Protein AF-A0A960ZIE6-F1 (afdb_monomer_lite)

pLDDT: mean 83.07, std 20.35, range [26.0, 98.62]

Secondary structure (DSSP, 8-state):
---------------------SSSHHHHHHHHHHS-TT-HHHHHHHHH-TTS-HHHHHHHHHHHHHHHHH-HHHHHHHHHHHHHHHHHHHHHTSPPTT---THHHHHHHHHHHHGGGTTSTTHHHHHHHHHHHHHH---HHHHHHHHHHHTT-GGGHHHHHHHHHHHHHHHHT-SS--TTHHHHHHHHHHHHHHHT-GGGHHHHHHHHHSS--HHHHHHHHHHHHHHHHHHHHHTS--

Structure (mmCIF, N/CA/C/O backbone):
data_AF-A0A960ZIE6-F1
#
_entry.id   AF-A0A960ZIE6-F1
#
loop_
_atom_site.group_PDB
_atom_site.id
_atom_site.type_symbol
_atom_site.label_atom_id
_atom_site.label_alt_id
_atom_site.label_comp_id
_atom_site.label_asym_id
_atom_site.label_entity_id
_atom_site.label_seq_id
_atom_site.pdbx_PDB_ins_code
_atom_site.Cartn_x
_atom_site.Cartn_y
_atom_site.Cartn_z
_atom_site.occupancy
_atom_site.B_iso_or_equiv
_atom_site.auth_seq_id
_atom_site.auth_comp_id
_atom_site.auth_asym_id
_atom_site.auth_atom_id
_atom_site.pdbx_PDB_model_num
ATOM 1 N N . MET A 1 1 ? -62.648 -7.357 -26.464 1.00 44.97 1 MET A N 1
ATOM 2 C CA . MET A 1 1 ? -61.826 -8.543 -26.127 1.00 44.97 1 MET A CA 1
ATOM 3 C C . MET A 1 1 ? -60.498 -8.474 -26.867 1.00 44.97 1 MET A C 1
ATOM 5 O O . MET A 1 1 ? -60.498 -8.653 -28.073 1.00 44.97 1 MET A O 1
ATOM 9 N N . ARG A 1 2 ? -59.399 -8.199 -26.155 1.00 34.75 2 ARG A N 1
ATOM 10 C CA . ARG A 1 2 ? -58.054 -8.793 -26.313 1.00 34.75 2 ARG A CA 1
ATOM 11 C C . ARG A 1 2 ? -57.089 -7.993 -25.436 1.00 34.75 2 ARG A C 1
ATOM 13 O O . ARG A 1 2 ? -56.893 -6.803 -25.641 1.00 34.75 2 ARG A O 1
ATOM 20 N N . LYS A 1 3 ? -56.569 -8.670 -24.414 1.00 34.88 3 LYS A N 1
ATOM 21 C CA . LYS A 1 3 ? -55.451 -8.228 -23.581 1.00 34.88 3 LYS A CA 1
AT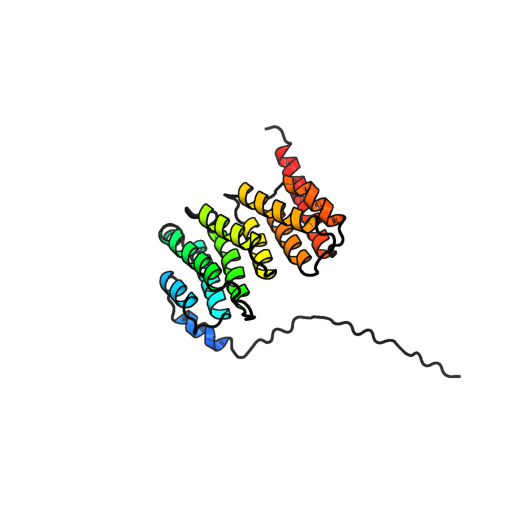OM 22 C C . LYS A 1 3 ? -54.182 -8.298 -24.436 1.00 34.88 3 LYS A C 1
ATOM 24 O O . LYS A 1 3 ? -53.976 -9.330 -25.065 1.00 34.88 3 LYS A O 1
ATOM 29 N N . SER A 1 4 ? -53.339 -7.273 -24.392 1.00 35.03 4 SER A N 1
ATOM 30 C CA . SER A 1 4 ? -51.909 -7.415 -24.673 1.00 35.03 4 SER A CA 1
ATOM 31 C C . SER A 1 4 ? -51.138 -6.540 -23.701 1.00 35.03 4 SER A C 1
ATOM 33 O O . SER A 1 4 ? -51.303 -5.324 -23.666 1.00 35.03 4 SER A O 1
ATOM 35 N N . ALA A 1 5 ? -50.369 -7.219 -22.859 1.00 34.00 5 ALA A N 1
ATOM 36 C CA . ALA A 1 5 ? -49.463 -6.657 -21.883 1.00 34.00 5 ALA A CA 1
ATOM 37 C C . ALA A 1 5 ? -48.242 -6.068 -22.597 1.00 34.00 5 ALA A C 1
ATOM 39 O O . ALA A 1 5 ? -47.559 -6.775 -23.337 1.00 34.00 5 ALA A O 1
ATOM 40 N N . THR A 1 6 ? -47.950 -4.795 -22.349 1.00 38.28 6 THR A N 1
ATOM 41 C CA . THR A 1 6 ? -46.662 -4.203 -22.711 1.00 38.28 6 THR A CA 1
ATOM 42 C C . THR A 1 6 ? -45.706 -4.468 -21.557 1.00 38.28 6 THR A C 1
ATOM 44 O O . THR A 1 6 ? -45.755 -3.811 -20.520 1.00 38.28 6 THR A O 1
ATOM 47 N N . VAL A 1 7 ? -44.892 -5.508 -21.715 1.00 38.34 7 VAL A N 1
ATOM 48 C CA . VAL A 1 7 ? -43.808 -5.858 -20.798 1.00 38.34 7 VAL A CA 1
ATOM 49 C C . VAL A 1 7 ? -42.694 -4.821 -20.955 1.00 38.34 7 VAL A C 1
ATOM 51 O O . VAL A 1 7 ? -42.132 -4.659 -22.036 1.00 38.34 7 VAL A O 1
ATOM 54 N N . LEU A 1 8 ? -42.403 -4.114 -19.863 1.00 35.44 8 LEU A N 1
ATOM 55 C CA . LEU A 1 8 ? -41.212 -3.288 -19.675 1.00 35.44 8 LEU A CA 1
ATOM 56 C C . LEU A 1 8 ? -39.974 -4.195 -19.702 1.00 35.44 8 LEU A C 1
ATOM 58 O O . LEU A 1 8 ? -39.786 -5.004 -18.796 1.00 35.44 8 LEU A O 1
ATOM 62 N N . PHE A 1 9 ? -39.130 -4.062 -20.726 1.00 31.83 9 PHE A N 1
ATOM 63 C CA . PHE A 1 9 ? -37.790 -4.644 -20.705 1.00 31.83 9 PHE A CA 1
ATOM 64 C C . PHE A 1 9 ? -36.864 -3.733 -19.898 1.00 31.83 9 PHE A C 1
ATOM 66 O O . PHE A 1 9 ? -36.459 -2.660 -20.341 1.00 31.83 9 PHE A O 1
ATOM 73 N N . SER A 1 10 ? -36.538 -4.185 -18.693 1.00 31.70 10 SER A N 1
ATOM 74 C CA . SER A 1 10 ? -35.380 -3.753 -17.927 1.00 31.70 10 SER A CA 1
ATOM 75 C C . SER A 1 10 ? -34.104 -4.147 -18.678 1.00 31.70 10 SER A C 1
ATOM 77 O O . SER A 1 10 ? -33.804 -5.327 -18.851 1.00 31.70 10 SER A O 1
ATOM 79 N N . VAL A 1 11 ? -33.328 -3.157 -19.122 1.00 33.09 11 VAL A N 1
ATOM 80 C CA . VAL A 1 11 ? -31.943 -3.380 -19.552 1.00 33.09 11 VAL A CA 1
ATOM 81 C C . VAL A 1 11 ? -31.106 -3.551 -18.288 1.00 33.09 11 VAL A C 1
ATOM 83 O O . VAL A 1 11 ? -30.695 -2.588 -17.646 1.00 33.09 11 VAL A O 1
ATOM 86 N N . ILE A 1 12 ? -30.904 -4.807 -17.904 1.00 34.59 12 ILE A N 1
ATOM 87 C CA . ILE A 1 12 ? -29.902 -5.209 -16.923 1.00 34.59 12 ILE A CA 1
ATOM 88 C C . ILE A 1 12 ? -28.545 -5.081 -17.626 1.00 34.59 12 ILE A C 1
ATOM 90 O O . ILE A 1 12 ? -28.187 -5.922 -18.447 1.00 34.59 12 ILE A O 1
ATOM 94 N N . TYR A 1 13 ? -27.787 -4.025 -17.325 1.00 30.67 13 TYR A N 1
ATOM 95 C CA . TYR A 1 13 ? -26.360 -3.989 -17.645 1.00 30.67 13 TYR A CA 1
ATOM 96 C C . TYR A 1 13 ? -25.629 -4.931 -16.683 1.00 30.67 13 TYR A C 1
ATOM 98 O O . TYR A 1 13 ? -25.148 -4.542 -15.621 1.00 30.67 13 TYR A O 1
ATOM 106 N N . SER A 1 14 ? -25.571 -6.205 -17.056 1.00 31.59 14 SER A N 1
ATOM 107 C CA . SER A 1 14 ? -24.601 -7.149 -16.518 1.00 31.59 14 SER A CA 1
ATOM 108 C C . SER A 1 14 ? -23.233 -6.790 -17.098 1.00 31.59 14 SER A C 1
ATOM 110 O O . SER A 1 14 ? -22.924 -7.141 -18.233 1.00 31.59 14 SER A O 1
ATOM 112 N N . PHE A 1 15 ? -22.401 -6.080 -16.333 1.00 30.58 15 PHE A N 1
ATOM 113 C CA . PHE A 1 15 ? -20.972 -5.942 -16.632 1.00 30.58 15 PHE A CA 1
ATOM 114 C C . PHE A 1 15 ? -20.270 -7.258 -16.259 1.00 30.58 15 PHE A C 1
ATOM 116 O O . PHE A 1 15 ? -19.582 -7.378 -15.249 1.00 30.58 15 PHE A O 1
ATOM 123 N N . SER A 1 16 ? -20.524 -8.300 -17.049 1.00 32.84 16 SER A N 1
ATOM 124 C CA . SER A 1 16 ? -19.730 -9.521 -17.035 1.00 32.84 16 SER A CA 1
ATOM 125 C C . SER A 1 16 ? -18.452 -9.286 -17.829 1.00 32.84 16 SER A C 1
ATOM 127 O O . SER A 1 16 ? -18.489 -8.813 -18.964 1.00 32.84 16 SER A O 1
ATOM 129 N N . ALA A 1 17 ? -17.336 -9.635 -17.198 1.00 38.56 17 ALA A N 1
ATOM 130 C CA . ALA A 1 17 ? -15.997 -9.666 -17.749 1.00 38.56 17 ALA A CA 1
ATOM 131 C C . ALA A 1 17 ? -15.956 -10.213 -19.188 1.00 38.56 17 ALA A C 1
ATOM 133 O O . ALA A 1 17 ? -16.268 -11.375 -19.436 1.00 38.56 17 ALA A O 1
ATOM 134 N N . GLY A 1 18 ? -15.516 -9.367 -20.115 1.00 26.00 18 GLY A N 1
ATOM 135 C CA . GLY A 1 18 ? -15.088 -9.747 -21.454 1.00 26.00 18 GLY A CA 1
ATOM 136 C C . GLY A 1 18 ? -13.619 -9.392 -21.597 1.00 26.00 18 GLY A C 1
ATOM 137 O O . GLY A 1 18 ? -13.282 -8.308 -22.062 1.00 26.00 18 GLY A O 1
ATOM 138 N N . TRP A 1 19 ? -12.748 -10.288 -21.136 1.00 36.09 19 TRP A N 1
ATOM 139 C CA . TRP A 1 19 ? -11.326 -10.241 -21.441 1.00 36.09 19 TRP A CA 1
ATOM 140 C C . TRP A 1 19 ? -11.169 -10.353 -22.959 1.00 36.09 19 TRP A C 1
ATOM 142 O O . TRP A 1 19 ? -11.383 -11.417 -23.537 1.00 36.09 19 TRP A O 1
ATOM 152 N N . ALA A 1 20 ? -10.807 -9.251 -23.612 1.00 32.06 20 ALA A N 1
ATOM 153 C CA . ALA A 1 20 ? -10.243 -9.286 -24.951 1.00 32.06 20 ALA A CA 1
ATOM 154 C C . ALA A 1 20 ? -8.816 -9.840 -24.837 1.00 32.06 20 ALA A C 1
ATOM 156 O O . ALA A 1 20 ? -7.838 -9.103 -24.742 1.00 32.06 20 ALA A O 1
ATOM 157 N N . GLN A 1 21 ? -8.725 -11.165 -24.769 1.00 43.75 21 GLN A N 1
ATOM 158 C CA . GLN A 1 21 ? -7.482 -11.915 -24.841 1.00 43.75 21 GLN A CA 1
ATOM 159 C C . GLN A 1 21 ? -7.274 -12.399 -26.284 1.00 43.75 21 GLN A C 1
ATOM 161 O O . GLN A 1 21 ? -8.223 -12.762 -26.978 1.00 43.75 21 GLN A O 1
ATOM 166 N N . SER A 1 22 ? -6.011 -12.429 -26.714 1.00 42.25 22 SER A N 1
ATOM 167 C CA . SER A 1 22 ? -5.519 -12.775 -28.061 1.00 42.25 22 SER A CA 1
ATOM 168 C C . SER A 1 22 ? -5.619 -11.623 -29.077 1.00 42.25 22 SER A C 1
ATOM 170 O O . SER A 1 22 ? -6.646 -11.351 -29.679 1.00 42.25 22 SER A O 1
ATOM 172 N N . SER A 1 23 ? -4.559 -10.836 -29.259 1.00 32.59 23 SER A N 1
ATOM 173 C CA . SER A 1 23 ? -3.495 -11.228 -30.195 1.00 32.59 23 SER A CA 1
ATOM 174 C C . SER A 1 23 ? -2.103 -10.642 -29.892 1.00 32.59 23 SER A C 1
ATOM 176 O O . SER A 1 23 ? -1.153 -10.989 -30.588 1.00 32.59 23 SER A O 1
ATOM 178 N N . ASN A 1 24 ? -1.937 -9.835 -28.835 1.00 39.12 24 ASN A N 1
ATOM 179 C CA . ASN A 1 24 ? -0.651 -9.184 -28.505 1.00 39.12 24 ASN A CA 1
ATOM 180 C C . ASN A 1 24 ? 0.165 -9.854 -27.383 1.00 39.12 24 ASN A C 1
ATOM 182 O O . ASN A 1 24 ? 1.321 -9.497 -27.170 1.00 39.12 24 ASN A O 1
ATOM 186 N N . GLU A 1 25 ? -0.383 -10.849 -26.684 1.00 37.41 25 GLU A N 1
ATOM 187 C CA . GLU A 1 25 ? 0.302 -11.516 -25.561 1.00 37.41 25 GLU A CA 1
ATOM 188 C C . GLU A 1 25 ? 1.598 -12.229 -25.998 1.00 37.41 25 GLU A C 1
ATOM 190 O O . GLU A 1 25 ? 2.607 -12.181 -25.298 1.00 37.41 25 GLU A O 1
ATOM 195 N N . LYS A 1 26 ? 1.628 -12.774 -27.224 1.00 37.69 26 LYS A N 1
ATOM 196 C CA . LYS A 1 26 ? 2.785 -13.513 -27.763 1.00 37.69 26 LYS A CA 1
ATOM 197 C C . LYS A 1 26 ? 4.009 -12.645 -28.092 1.00 37.69 26 LYS A C 1
ATOM 199 O O . LYS A 1 26 ? 5.089 -13.198 -28.271 1.00 37.69 26 LYS A O 1
ATOM 204 N N . SER A 1 27 ? 3.882 -11.316 -28.169 1.00 49.34 27 SER A N 1
ATOM 205 C CA . SER A 1 27 ? 5.013 -10.434 -28.511 1.00 49.34 27 SER A CA 1
ATOM 206 C C . SER A 1 27 ? 5.828 -9.979 -27.295 1.00 49.34 27 SER A C 1
ATOM 208 O O . SER A 1 27 ? 6.973 -9.560 -27.459 1.00 49.34 27 SER A O 1
ATOM 210 N N . TYR A 1 28 ? 5.271 -10.043 -26.083 1.00 49.59 28 TYR A N 1
ATOM 211 C CA . TYR A 1 28 ? 5.928 -9.507 -24.882 1.00 49.59 28 TYR A CA 1
ATOM 212 C C . TYR A 1 28 ? 6.695 -10.560 -24.090 1.00 49.59 28 TYR A C 1
ATOM 214 O O . TYR A 1 28 ? 7.696 -10.228 -23.454 1.00 49.59 28 TYR A O 1
ATOM 222 N N . ASP A 1 29 ? 6.293 -11.827 -24.180 1.00 50.69 29 ASP A N 1
ATOM 223 C CA . ASP A 1 29 ? 7.018 -12.932 -23.547 1.00 50.69 29 ASP A CA 1
ATOM 224 C C . ASP A 1 29 ? 8.444 -13.073 -24.106 1.00 50.69 29 ASP A C 1
ATOM 226 O O . ASP A 1 29 ? 9.359 -13.429 -23.368 1.00 50.69 29 ASP A O 1
ATOM 230 N N . GLY A 1 30 ? 8.673 -12.683 -25.368 1.00 51.19 30 GLY A N 1
ATOM 231 C CA . GLY A 1 30 ? 10.009 -12.618 -25.972 1.00 51.19 30 GLY A CA 1
ATOM 232 C C . GLY A 1 30 ? 10.919 -11.526 -25.390 1.00 51.19 30 GLY A C 1
ATOM 233 O O . GLY A 1 30 ? 12.121 -11.740 -25.279 1.00 51.19 30 GLY A O 1
ATOM 234 N N . ILE A 1 31 ? 10.368 -10.381 -24.962 1.00 52.00 31 ILE A N 1
ATOM 235 C CA . ILE A 1 31 ? 11.143 -9.301 -24.314 1.00 52.00 31 ILE A CA 1
ATOM 236 C C . ILE A 1 31 ? 11.596 -9.744 -22.924 1.00 52.00 31 ILE A C 1
ATOM 238 O O . ILE A 1 31 ? 12.733 -9.493 -22.527 1.00 52.00 31 ILE A O 1
ATOM 242 N N . PHE A 1 32 ? 10.732 -10.456 -22.198 1.00 50.53 32 PHE A N 1
ATOM 243 C CA . PHE A 1 32 ? 11.111 -11.018 -20.910 1.00 50.53 32 PHE A CA 1
ATOM 244 C C . PHE A 1 32 ? 12.063 -12.218 -21.078 1.00 50.53 32 PHE A C 1
ATOM 246 O O . PHE A 1 32 ? 13.059 -12.278 -20.376 1.00 50.53 32 PHE A O 1
ATOM 253 N N . ALA A 1 33 ? 11.899 -13.081 -22.082 1.00 50.50 33 ALA A N 1
ATOM 254 C CA . ALA A 1 33 ? 12.815 -14.205 -22.316 1.00 50.50 33 ALA A CA 1
ATOM 255 C C . ALA A 1 33 ? 14.304 -13.818 -22.509 1.00 50.50 33 ALA A C 1
ATOM 257 O O . ALA A 1 33 ? 15.176 -14.658 -22.288 1.00 50.50 33 ALA A O 1
ATOM 258 N N . VAL A 1 34 ? 14.603 -12.573 -22.911 1.00 48.59 34 VAL A N 1
ATOM 259 C CA . VAL A 1 34 ? 15.972 -12.078 -23.176 1.00 48.59 34 VAL A CA 1
ATOM 260 C C . VAL A 1 34 ? 16.592 -11.339 -21.981 1.00 48.59 34 VAL A C 1
ATOM 262 O O . VAL A 1 34 ? 17.815 -11.282 -21.853 1.00 48.59 34 VAL A O 1
ATOM 265 N N . ILE A 1 35 ? 15.778 -10.779 -21.086 1.00 53.22 35 ILE A N 1
ATOM 266 C CA . ILE A 1 35 ? 16.274 -10.071 -19.901 1.00 53.22 35 ILE A CA 1
ATOM 267 C C . ILE A 1 35 ? 16.601 -11.121 -18.843 1.00 53.22 35 ILE A C 1
ATOM 269 O O . ILE A 1 35 ? 15.708 -11.851 -18.416 1.00 53.22 35 ILE A O 1
ATOM 273 N N . ASP A 1 36 ? 17.850 -11.179 -18.361 1.00 61.94 36 ASP A N 1
ATOM 274 C CA . ASP A 1 36 ? 18.127 -11.980 -17.167 1.00 61.94 36 ASP A CA 1
ATOM 275 C C . ASP A 1 36 ? 17.347 -11.347 -16.023 1.00 61.94 36 ASP A C 1
ATOM 277 O O . ASP A 1 36 ? 17.716 -10.317 -15.463 1.00 61.94 36 ASP A O 1
ATOM 281 N N . HIS A 1 37 ? 16.230 -11.971 -15.682 1.00 55.31 37 HIS A N 1
ATOM 282 C CA . HIS A 1 37 ? 15.301 -11.512 -14.667 1.00 55.31 37 HIS A CA 1
ATOM 283 C C . HIS A 1 37 ? 15.881 -11.465 -13.257 1.00 55.31 37 HIS A C 1
ATOM 285 O O . HIS A 1 37 ? 15.157 -11.151 -12.319 1.00 55.31 37 HIS A O 1
ATOM 291 N N . ARG A 1 38 ? 17.150 -11.826 -13.080 1.00 62.47 38 ARG A N 1
ATOM 292 C CA . ARG A 1 38 ? 17.907 -11.655 -11.839 1.00 62.47 38 ARG A CA 1
ATOM 293 C C . ARG A 1 38 ? 18.770 -10.390 -11.865 1.00 62.47 38 ARG A C 1
ATOM 295 O O . ARG A 1 38 ? 19.276 -9.974 -10.822 1.00 62.47 38 ARG A O 1
ATOM 302 N N . ASN A 1 39 ? 18.920 -9.748 -13.024 1.00 79.56 39 ASN A N 1
ATOM 303 C CA . ASN A 1 39 ? 19.678 -8.520 -13.183 1.00 79.56 39 ASN A CA 1
ATOM 304 C C . ASN A 1 39 ? 18.806 -7.284 -12.912 1.00 79.56 39 ASN A C 1
ATOM 306 O O . ASN A 1 39 ? 18.205 -6.687 -13.804 1.00 79.56 39 ASN A O 1
ATOM 310 N N . VAL A 1 40 ? 18.791 -6.885 -11.641 1.00 83.81 40 VAL A N 1
ATOM 311 C CA . VAL A 1 40 ? 18.117 -5.684 -11.120 1.00 83.81 40 VAL A CA 1
ATOM 312 C C . VAL A 1 40 ? 18.435 -4.421 -11.936 1.00 83.81 40 VAL A C 1
ATOM 314 O O . VAL A 1 40 ? 17.556 -3.592 -12.145 1.00 83.81 40 VAL A O 1
ATOM 317 N N . GLU A 1 41 ? 19.659 -4.283 -12.452 1.00 85.50 41 GLU A N 1
ATOM 318 C CA . GLU A 1 41 ? 20.065 -3.113 -13.238 1.00 85.50 41 GLU A CA 1
ATOM 319 C C . GLU A 1 41 ? 19.365 -3.055 -14.605 1.00 85.50 41 GLU A C 1
ATOM 321 O O . GLU A 1 41 ? 18.949 -1.985 -15.046 1.00 85.50 41 GLU A O 1
ATOM 326 N N . GLN A 1 42 ? 19.185 -4.205 -15.264 1.00 85.25 42 GLN A N 1
ATOM 327 C CA . GLN A 1 42 ? 18.467 -4.276 -16.541 1.00 85.25 42 GLN A CA 1
ATOM 328 C C . GLN A 1 42 ? 16.987 -3.918 -16.373 1.00 85.25 42 GLN A C 1
ATOM 330 O O . GLN A 1 42 ? 16.424 -3.246 -17.235 1.00 85.25 42 GLN A O 1
ATOM 335 N N . LEU A 1 43 ? 16.373 -4.301 -15.247 1.00 87.62 43 LEU A N 1
ATOM 336 C CA . LEU A 1 43 ? 14.997 -3.906 -14.931 1.00 87.62 43 LEU A CA 1
ATOM 337 C C . LEU A 1 43 ? 14.872 -2.393 -14.721 1.00 87.62 43 LEU A C 1
ATOM 339 O O . LEU A 1 43 ? 13.913 -1.801 -15.204 1.00 87.62 43 LEU A O 1
ATOM 343 N N . GLY A 1 44 ? 15.854 -1.758 -14.071 1.00 87.31 44 GLY A N 1
ATOM 344 C CA . GLY A 1 44 ? 15.910 -0.297 -13.955 1.00 87.31 44 GLY A CA 1
ATOM 345 C C . GLY A 1 44 ? 15.961 0.392 -15.323 1.00 87.31 44 GLY A C 1
ATOM 346 O O . GLY A 1 44 ? 15.129 1.247 -15.613 1.00 87.31 44 GLY A O 1
ATOM 347 N N . LYS A 1 45 ? 16.861 -0.055 -16.211 1.00 88.50 45 LYS A N 1
ATOM 348 C CA . LYS A 1 45 ? 16.984 0.489 -17.579 1.00 88.50 45 LYS A CA 1
ATOM 349 C C . LYS A 1 45 ? 15.692 0.346 -18.389 1.00 88.50 45 LYS A C 1
ATOM 351 O O . LYS A 1 45 ? 15.309 1.270 -19.098 1.00 88.50 45 LYS A O 1
ATOM 356 N N . LEU A 1 46 ? 14.994 -0.782 -18.251 1.00 87.06 46 LEU A N 1
ATOM 357 C CA . LEU A 1 46 ? 13.721 -1.025 -18.934 1.00 87.06 46 LEU A CA 1
ATOM 358 C C . LEU A 1 46 ? 12.617 -0.046 -18.491 1.00 87.06 46 LEU A C 1
ATOM 360 O O . LEU A 1 46 ? 11.768 0.342 -19.293 1.00 87.06 46 LEU A O 1
ATOM 364 N N . LEU A 1 47 ? 12.614 0.359 -17.219 1.00 87.50 47 LEU A N 1
ATOM 365 C CA . LEU A 1 47 ? 11.641 1.320 -16.692 1.00 87.50 47 LEU A CA 1
ATOM 366 C C . LEU A 1 47 ? 11.894 2.743 -17.203 1.00 87.50 47 LEU A C 1
ATOM 368 O O . LEU A 1 47 ? 10.938 3.482 -17.454 1.00 87.50 47 LEU A O 1
ATOM 372 N N . GLU A 1 48 ? 13.159 3.091 -17.419 1.00 86.88 48 GLU A N 1
ATOM 373 C CA . GLU A 1 48 ? 13.596 4.396 -17.928 1.00 86.88 48 GLU A CA 1
ATOM 374 C C . GLU A 1 48 ? 13.377 4.547 -19.441 1.00 86.88 48 GLU A C 1
ATOM 376 O O . GLU A 1 48 ? 13.171 5.655 -19.942 1.00 86.88 48 GLU A O 1
ATOM 381 N N . ASP A 1 49 ? 13.379 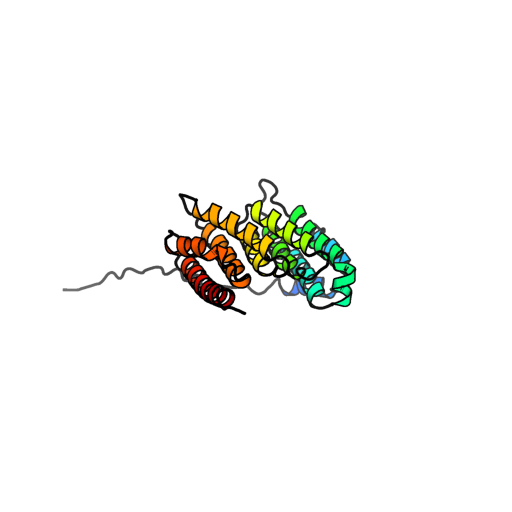3.439 -20.182 1.00 85.44 49 ASP A N 1
ATOM 382 C CA . ASP A 1 49 ? 13.237 3.455 -21.634 1.00 85.44 49 ASP A CA 1
ATOM 383 C C . ASP A 1 49 ? 11.837 3.936 -22.059 1.00 85.44 49 ASP A C 1
ATOM 385 O O . ASP A 1 49 ? 10.812 3.307 -21.785 1.00 85.44 49 ASP A O 1
ATOM 389 N N . LYS A 1 50 ? 11.778 5.086 -22.738 1.00 84.00 50 LYS A N 1
ATOM 390 C CA . LYS A 1 50 ? 10.529 5.706 -23.211 1.00 84.00 50 LYS A CA 1
ATOM 391 C C . LYS A 1 50 ? 9.880 4.957 -24.378 1.00 84.00 50 LYS A C 1
ATOM 393 O O . LYS A 1 50 ? 8.703 5.182 -24.637 1.00 84.00 50 LYS A O 1
ATOM 398 N N . SER A 1 51 ? 10.622 4.094 -25.074 1.00 84.06 51 SER A N 1
ATOM 399 C CA . SER A 1 51 ? 10.095 3.264 -26.164 1.00 84.06 51 SER A CA 1
ATOM 400 C C . SER A 1 51 ? 9.292 2.063 -25.655 1.00 84.06 51 SER A C 1
ATOM 402 O O . SER A 1 51 ? 8.482 1.493 -26.386 1.00 84.06 51 SER A O 1
ATOM 404 N N . ILE A 1 52 ? 9.485 1.697 -24.385 1.00 84.62 52 ILE A N 1
ATOM 405 C CA . ILE A 1 52 ? 8.809 0.571 -23.754 1.00 84.62 52 ILE A CA 1
ATOM 406 C C . ILE A 1 52 ? 7.412 0.988 -23.300 1.00 84.62 52 ILE A C 1
ATOM 408 O O . ILE A 1 52 ? 7.229 1.965 -22.572 1.00 84.62 52 ILE A O 1
ATOM 412 N N . ILE A 1 53 ? 6.417 0.200 -23.697 1.00 86.94 53 ILE A N 1
ATOM 413 C CA . ILE A 1 53 ? 5.020 0.440 -23.338 1.00 86.94 53 ILE A CA 1
ATOM 414 C C . ILE A 1 53 ? 4.737 0.152 -21.857 1.00 86.94 53 ILE A C 1
ATOM 416 O O . ILE A 1 53 ? 5.383 -0.687 -21.219 1.00 86.94 53 ILE A O 1
ATOM 420 N N . THR A 1 54 ? 3.700 0.799 -21.326 1.00 88.12 54 THR A N 1
ATOM 421 C CA . THR A 1 54 ? 3.292 0.710 -19.918 1.00 88.12 54 THR A CA 1
ATOM 422 C C . THR A 1 54 ? 3.136 -0.722 -19.384 1.00 88.12 54 THR A C 1
ATOM 424 O O . THR A 1 54 ? 3.722 -1.006 -18.337 1.00 88.12 54 THR A O 1
ATOM 427 N N . PRO A 1 55 ? 2.445 -1.663 -20.064 1.00 88.00 55 PRO A N 1
ATOM 428 C CA . PRO A 1 55 ? 2.261 -3.017 -19.531 1.00 88.00 55 PRO A CA 1
ATOM 429 C C . PRO A 1 55 ? 3.572 -3.770 -19.261 1.00 88.00 55 PRO A C 1
ATOM 431 O O . PRO A 1 55 ? 3.680 -4.519 -18.290 1.00 88.00 55 PRO A O 1
ATOM 434 N N . ILE A 1 56 ? 4.601 -3.551 -20.086 1.00 86.81 56 ILE A N 1
ATOM 435 C CA . ILE A 1 56 ? 5.927 -4.148 -19.878 1.00 86.81 56 ILE A CA 1
ATOM 436 C C . ILE A 1 56 ? 6.587 -3.535 -18.640 1.00 86.81 56 ILE A C 1
ATOM 438 O O . ILE A 1 56 ? 7.154 -4.255 -17.820 1.00 86.81 56 ILE A O 1
ATOM 442 N N . LYS A 1 57 ? 6.485 -2.213 -18.471 1.00 90.12 57 LYS A N 1
ATOM 443 C CA . LYS A 1 57 ? 7.023 -1.522 -17.292 1.00 90.12 57 LYS A CA 1
ATOM 444 C C . LYS A 1 57 ? 6.358 -2.003 -16.004 1.00 90.12 57 LYS A C 1
ATOM 446 O O . LYS A 1 57 ? 7.052 -2.247 -15.023 1.00 90.12 57 LYS A O 1
ATOM 451 N N . VAL A 1 58 ? 5.045 -2.232 -16.021 1.00 91.81 58 VAL A N 1
ATOM 452 C CA . VAL A 1 58 ? 4.318 -2.830 -14.887 1.00 91.81 58 VAL A CA 1
ATOM 453 C C . VAL A 1 58 ? 4.884 -4.212 -14.541 1.00 91.81 58 VAL A C 1
ATOM 455 O O . VAL A 1 58 ? 5.276 -4.434 -13.397 1.00 91.81 58 VAL A O 1
ATOM 458 N N . LYS A 1 59 ? 5.042 -5.109 -15.526 1.00 89.44 59 LYS A N 1
ATOM 459 C CA . LYS A 1 59 ? 5.657 -6.435 -15.305 1.00 89.44 59 LYS A CA 1
ATOM 460 C C . LYS A 1 59 ? 7.082 -6.340 -14.744 1.00 89.44 59 LYS A C 1
ATOM 462 O O . LYS A 1 59 ? 7.493 -7.165 -13.929 1.00 89.44 59 LYS A O 1
ATOM 467 N N . ALA A 1 60 ? 7.852 -5.339 -15.158 1.00 90.38 60 ALA A N 1
ATOM 468 C CA . ALA A 1 60 ? 9.206 -5.124 -14.658 1.00 90.38 60 ALA A CA 1
ATOM 469 C C . ALA A 1 60 ? 9.224 -4.686 -13.188 1.00 90.38 60 ALA A C 1
ATOM 471 O O . ALA A 1 60 ? 9.994 -5.234 -12.399 1.00 90.38 60 ALA A O 1
ATOM 472 N N . VAL A 1 61 ? 8.329 -3.771 -12.805 1.00 93.31 61 VAL A N 1
ATOM 473 C CA . VAL A 1 61 ? 8.099 -3.374 -11.408 1.00 93.31 61 VAL A CA 1
ATOM 474 C C . VAL A 1 61 ? 7.713 -4.579 -10.543 1.00 93.31 61 VAL A C 1
ATOM 476 O O . VAL A 1 61 ? 8.316 -4.813 -9.493 1.00 93.31 61 VAL A O 1
ATOM 479 N N . GLU A 1 62 ? 6.762 -5.393 -11.003 1.00 92.19 62 GLU A N 1
ATOM 480 C CA . GLU A 1 62 ? 6.351 -6.624 -10.314 1.00 92.19 62 GLU A CA 1
ATOM 481 C C . GLU A 1 62 ? 7.514 -7.599 -10.152 1.00 92.19 62 GLU A C 1
ATOM 483 O O . GLU A 1 62 ? 7.674 -8.245 -9.107 1.00 92.19 62 GLU A O 1
ATOM 488 N N . LYS A 1 63 ? 8.373 -7.684 -11.173 1.00 89.38 63 LYS A N 1
ATOM 489 C CA . LYS A 1 63 ? 9.535 -8.557 -11.135 1.00 89.38 63 LYS A CA 1
ATOM 490 C C . LYS A 1 63 ? 10.555 -8.107 -10.097 1.00 89.38 63 LYS A C 1
ATOM 492 O O . LYS A 1 63 ? 11.071 -8.969 -9.391 1.00 89.38 63 LYS A O 1
ATOM 497 N N . VAL A 1 64 ? 10.793 -6.802 -9.935 1.00 90.75 64 VAL A N 1
ATOM 498 C CA . VAL A 1 64 ? 11.672 -6.272 -8.874 1.00 90.75 64 VAL A CA 1
ATOM 499 C C . VAL A 1 64 ? 11.206 -6.749 -7.492 1.00 90.75 64 VAL A C 1
ATOM 501 O O . VAL A 1 64 ? 11.999 -7.326 -6.745 1.00 90.75 64 VAL A O 1
ATOM 504 N N . GLY A 1 65 ? 9.914 -6.608 -7.175 1.00 88.44 65 GLY A N 1
ATOM 505 C CA . GLY A 1 65 ? 9.358 -7.102 -5.908 1.00 88.44 65 GLY A CA 1
ATOM 506 C C . GLY A 1 65 ? 9.426 -8.630 -5.773 1.00 88.44 65 GLY A C 1
ATOM 507 O O . GLY A 1 65 ? 9.752 -9.160 -4.710 1.00 88.44 65 GLY A O 1
ATOM 508 N N . SER A 1 66 ? 9.174 -9.363 -6.862 1.00 88.62 66 SER A N 1
ATOM 509 C CA . SER A 1 66 ? 9.274 -10.828 -6.895 1.00 88.62 66 SER A CA 1
ATOM 510 C C . SER A 1 66 ? 10.699 -11.335 -6.644 1.00 88.62 66 SER A C 1
ATOM 512 O O . SER A 1 66 ? 10.862 -12.307 -5.902 1.00 88.62 66 SER A O 1
ATOM 514 N N . ILE A 1 67 ? 11.725 -10.689 -7.209 1.00 87.31 67 ILE A N 1
ATOM 515 C CA . ILE A 1 67 ? 13.133 -11.058 -6.995 1.00 87.31 67 ILE A CA 1
ATOM 516 C C . ILE A 1 67 ? 13.488 -10.947 -5.516 1.00 87.31 67 ILE A C 1
ATOM 518 O O . ILE A 1 67 ? 14.067 -11.886 -4.972 1.00 87.31 67 ILE A O 1
ATOM 522 N N . TYR A 1 68 ? 13.102 -9.844 -4.865 1.00 87.19 68 TYR A N 1
ATOM 523 C CA . TYR A 1 68 ? 13.351 -9.651 -3.438 1.00 87.19 68 TYR A CA 1
ATOM 524 C C . TYR A 1 68 ? 12.762 -10.799 -2.603 1.00 87.19 68 TYR A C 1
ATOM 526 O O . TYR A 1 68 ? 13.444 -11.376 -1.762 1.00 87.19 68 TYR A O 1
ATOM 534 N N . ARG A 1 69 ? 11.515 -11.203 -2.882 1.00 86.56 69 ARG A N 1
ATOM 535 C CA . ARG A 1 69 ? 10.856 -12.302 -2.152 1.00 86.56 69 ARG A CA 1
ATOM 536 C C . ARG A 1 69 ? 11.468 -13.677 -2.438 1.00 86.56 69 ARG A C 1
ATOM 538 O O . ARG A 1 69 ? 11.435 -14.545 -1.574 1.00 86.56 69 ARG A O 1
ATOM 545 N N . SER A 1 70 ? 11.992 -13.883 -3.645 1.00 86.25 70 SER A N 1
ATOM 546 C CA . SER A 1 70 ? 12.414 -15.207 -4.126 1.00 86.25 70 SER A CA 1
ATOM 547 C C . SER A 1 70 ? 13.911 -15.480 -3.951 1.00 86.25 70 SER A C 1
ATOM 549 O O . SER A 1 70 ? 14.341 -16.613 -4.148 1.00 86.25 70 SER A O 1
ATOM 551 N N . ASN A 1 71 ? 14.723 -14.467 -3.626 1.00 84.25 71 ASN A N 1
ATOM 552 C CA . ASN A 1 71 ? 16.176 -14.607 -3.534 1.00 84.25 71 ASN A CA 1
ATOM 553 C C . ASN A 1 71 ? 16.748 -13.881 -2.298 1.00 84.25 71 ASN A C 1
ATOM 555 O O . ASN A 1 71 ? 17.143 -12.720 -2.405 1.00 84.25 71 ASN A O 1
ATOM 559 N N . PRO A 1 72 ? 16.844 -14.562 -1.139 1.00 78.62 72 PRO A N 1
ATOM 560 C CA . PRO A 1 72 ? 17.287 -13.953 0.119 1.00 78.62 72 PRO A CA 1
ATOM 561 C C . PRO A 1 72 ? 18.690 -13.326 0.068 1.00 78.62 72 PRO A C 1
ATOM 563 O O . PRO A 1 72 ? 18.913 -12.264 0.641 1.00 78.62 72 PRO A O 1
ATOM 566 N N . GLN A 1 73 ? 19.631 -13.941 -0.658 1.00 79.50 73 GLN A N 1
ATOM 567 C CA . GLN A 1 73 ? 21.009 -13.439 -0.774 1.00 79.50 73 GLN A CA 1
ATOM 568 C C . GLN A 1 73 ? 21.074 -12.129 -1.577 1.00 79.50 73 GLN A C 1
ATOM 570 O O . GLN A 1 73 ? 21.799 -11.192 -1.233 1.00 79.50 73 GLN A O 1
ATOM 575 N N . LEU A 1 74 ? 20.293 -12.046 -2.658 1.00 77.50 74 LEU A N 1
ATOM 576 C CA . LEU A 1 74 ? 20.200 -10.835 -3.471 1.00 77.50 74 LEU A CA 1
ATOM 577 C C . LEU A 1 74 ? 19.362 -9.750 -2.780 1.00 77.50 74 LEU A C 1
ATOM 579 O O . LEU A 1 74 ? 19.659 -8.567 -2.920 1.00 77.50 74 LEU A O 1
ATOM 583 N N . ALA A 1 75 ? 18.340 -10.158 -2.025 1.00 77.12 75 ALA A N 1
ATOM 584 C CA . ALA A 1 75 ? 17.482 -9.277 -1.245 1.00 77.12 75 ALA A CA 1
ATOM 585 C C . ALA A 1 75 ? 18.283 -8.459 -0.227 1.00 77.12 75 ALA A C 1
ATOM 587 O O . ALA A 1 75 ? 18.064 -7.257 -0.117 1.00 77.12 75 ALA A O 1
ATOM 588 N N . GLU A 1 76 ? 19.243 -9.078 0.464 1.00 78.31 76 GLU A N 1
ATOM 589 C CA . GLU A 1 76 ? 20.078 -8.373 1.440 1.00 78.31 76 GLU A CA 1
ATOM 590 C C . GLU A 1 76 ? 21.113 -7.447 0.780 1.00 78.31 76 GLU A C 1
ATOM 592 O O . GLU A 1 76 ? 21.326 -6.329 1.241 1.00 78.31 76 GLU A O 1
ATOM 597 N N . SER A 1 77 ? 21.741 -7.882 -0.315 1.00 85.62 77 SER A N 1
ATOM 598 C CA . SER A 1 77 ? 22.826 -7.125 -0.962 1.00 85.62 77 SER A CA 1
ATOM 599 C C . SER A 1 77 ? 22.352 -6.012 -1.901 1.00 85.62 77 SER A C 1
ATOM 601 O O . SER A 1 77 ? 23.114 -5.087 -2.181 1.00 85.62 77 SER A O 1
ATOM 603 N N . LYS A 1 78 ? 21.114 -6.086 -2.410 1.00 88.75 78 LYS A N 1
ATOM 604 C CA . LYS A 1 78 ? 20.578 -5.146 -3.411 1.00 88.75 78 LYS A CA 1
ATOM 605 C C . LYS A 1 78 ? 19.241 -4.508 -3.024 1.00 88.75 78 LYS A C 1
ATOM 607 O O . LYS A 1 78 ? 18.608 -3.906 -3.893 1.00 88.75 78 LYS A O 1
ATOM 612 N N . SER A 1 79 ? 18.811 -4.593 -1.759 1.00 90.12 79 SER A N 1
ATOM 613 C CA . SER A 1 79 ? 17.550 -3.982 -1.300 1.00 90.12 79 SER A CA 1
ATOM 614 C C . SER A 1 79 ? 17.450 -2.513 -1.693 1.00 90.12 79 SER A C 1
ATOM 616 O O . SER A 1 79 ? 16.453 -2.095 -2.271 1.00 90.12 79 SER A O 1
ATOM 618 N N . ASP A 1 80 ? 18.509 -1.746 -1.446 1.00 92.00 80 ASP A N 1
ATOM 619 C CA . ASP A 1 80 ? 18.500 -0.296 -1.639 1.00 92.00 80 ASP A CA 1
ATOM 620 C C . ASP A 1 80 ? 18.418 0.073 -3.120 1.00 92.00 80 ASP A C 1
ATOM 622 O O . ASP A 1 80 ? 17.715 1.015 -3.490 1.00 92.00 80 ASP A O 1
ATOM 626 N N . GLN A 1 81 ? 19.073 -0.716 -3.979 1.00 92.44 81 GLN A N 1
ATOM 627 C CA . GLN A 1 81 ? 18.980 -0.572 -5.429 1.00 92.44 81 GLN A CA 1
ATOM 628 C C . GLN A 1 81 ? 17.559 -0.876 -5.917 1.00 92.44 81 GLN A C 1
ATOM 630 O O . GLN A 1 81 ? 17.000 -0.107 -6.694 1.00 92.44 81 GLN A O 1
ATOM 635 N N . MET A 1 82 ? 16.958 -1.978 -5.458 1.00 93.88 82 MET A N 1
ATOM 636 C CA . MET A 1 82 ? 15.599 -2.359 -5.850 1.00 93.88 82 MET A CA 1
ATOM 637 C C . MET A 1 82 ? 14.558 -1.339 -5.368 1.00 93.88 82 MET A C 1
ATOM 639 O O . MET A 1 82 ? 13.687 -0.951 -6.143 1.00 93.88 82 MET A O 1
ATOM 643 N N . ILE A 1 83 ? 14.674 -0.854 -4.126 1.00 95.69 83 ILE A N 1
ATOM 644 C CA . ILE A 1 83 ? 13.819 0.217 -3.592 1.00 95.69 83 ILE A CA 1
ATOM 645 C C . ILE A 1 83 ? 13.999 1.491 -4.422 1.00 95.69 83 ILE A C 1
ATOM 647 O O . ILE A 1 83 ? 13.008 2.091 -4.825 1.00 95.69 83 ILE A O 1
ATOM 651 N N . GLY A 1 84 ? 15.241 1.872 -4.739 1.00 95.50 84 GLY A N 1
ATOM 652 C CA . GLY A 1 84 ? 15.531 3.041 -5.572 1.00 95.50 84 GLY A CA 1
ATOM 653 C C . GLY A 1 84 ? 14.904 2.961 -6.967 1.00 95.50 84 GLY A C 1
ATOM 654 O O . GLY A 1 84 ? 14.392 3.960 -7.467 1.00 95.50 84 GLY A O 1
ATOM 655 N N . ILE A 1 85 ? 14.869 1.771 -7.574 1.00 95.00 85 ILE A N 1
ATOM 656 C CA . ILE A 1 85 ? 14.185 1.546 -8.856 1.00 95.00 85 ILE A CA 1
ATOM 657 C C . ILE A 1 85 ? 12.674 1.776 -8.724 1.00 95.00 85 ILE A C 1
ATOM 659 O O . ILE A 1 85 ? 12.082 2.454 -9.563 1.00 95.00 85 ILE A O 1
ATOM 663 N N . LEU A 1 86 ? 12.046 1.247 -7.672 1.00 96.31 86 LEU A N 1
ATOM 664 C CA . LEU A 1 86 ? 10.609 1.420 -7.435 1.00 96.31 86 LEU A CA 1
ATOM 665 C C . LEU A 1 86 ? 10.248 2.881 -7.118 1.00 96.31 86 LEU A C 1
ATOM 667 O O . LEU A 1 86 ? 9.250 3.394 -7.618 1.00 96.31 86 LEU A O 1
ATOM 671 N N . GLU A 1 87 ? 11.082 3.578 -6.347 1.00 95.69 87 GLU A N 1
ATOM 672 C CA . GLU A 1 87 ? 10.941 5.015 -6.078 1.00 95.69 87 GLU A CA 1
ATOM 673 C C . GLU A 1 87 ? 11.020 5.845 -7.354 1.00 95.69 87 GLU A C 1
ATOM 675 O O . GLU A 1 87 ? 10.171 6.705 -7.594 1.00 95.69 87 GLU A O 1
ATOM 680 N N . LYS A 1 88 ? 12.019 5.561 -8.191 1.00 93.62 88 LYS A N 1
ATOM 681 C CA . LYS A 1 88 ? 12.193 6.224 -9.480 1.00 93.62 88 LYS A CA 1
ATOM 682 C C . LYS A 1 88 ? 10.992 5.972 -10.390 1.00 93.62 88 LYS A C 1
ATOM 684 O O . LYS A 1 88 ? 10.465 6.917 -10.971 1.00 93.62 88 LYS A O 1
ATOM 689 N N . ALA A 1 89 ? 10.480 4.740 -10.419 1.00 93.06 89 ALA A N 1
ATOM 690 C CA . ALA A 1 89 ? 9.268 4.400 -11.158 1.00 93.06 89 ALA A CA 1
ATOM 691 C C . ALA A 1 89 ? 8.057 5.233 -10.705 1.00 93.06 89 ALA A C 1
ATOM 693 O O . ALA A 1 89 ? 7.266 5.640 -11.549 1.00 93.06 89 ALA A O 1
ATOM 694 N N . ILE A 1 90 ? 7.926 5.552 -9.412 1.00 93.62 90 ILE A N 1
ATOM 695 C CA . ILE A 1 90 ? 6.876 6.456 -8.913 1.00 93.62 90 ILE A CA 1
ATOM 696 C C . ILE A 1 90 ? 7.130 7.908 -9.345 1.00 93.62 90 ILE A C 1
ATOM 698 O O . ILE A 1 90 ? 6.198 8.595 -9.764 1.00 93.62 90 ILE A O 1
ATOM 702 N N . GLN A 1 91 ? 8.368 8.393 -9.234 1.00 91.00 91 GLN A N 1
ATOM 703 C CA . GLN A 1 91 ? 8.729 9.796 -9.480 1.00 91.00 91 GLN A CA 1
ATOM 704 C C . GLN A 1 91 ? 8.680 10.187 -10.961 1.00 91.00 91 GLN A C 1
ATOM 706 O O . GLN A 1 91 ? 8.171 11.251 -11.301 1.00 91.00 91 GLN A O 1
ATOM 711 N N . GLU A 1 92 ? 9.176 9.335 -11.855 1.00 88.75 92 GLU A N 1
ATOM 712 C CA . GLU A 1 92 ? 9.249 9.640 -13.292 1.00 88.75 92 GLU A CA 1
ATOM 713 C C . GLU A 1 92 ? 7.904 9.500 -14.004 1.00 88.75 92 GLU A C 1
ATOM 715 O O . GLU A 1 92 ? 7.704 10.043 -15.087 1.00 88.75 92 GLU A O 1
ATOM 720 N N . ASN A 1 93 ? 6.972 8.783 -13.382 1.00 86.69 93 ASN A N 1
ATOM 721 C CA . ASN A 1 93 ? 5.647 8.525 -13.925 1.00 86.69 93 ASN A CA 1
ATOM 722 C C . ASN A 1 93 ? 4.578 9.405 -13.280 1.00 86.69 93 ASN A C 1
ATOM 724 O O . ASN A 1 93 ? 3.404 9.058 -13.366 1.00 86.69 93 ASN A O 1
ATOM 728 N N . GLN A 1 94 ? 4.948 10.501 -12.609 1.00 84.38 94 GLN A N 1
ATOM 729 C CA . GLN A 1 94 ? 3.982 11.460 -12.068 1.00 84.38 94 GLN A CA 1
ATOM 730 C C . GLN A 1 94 ? 3.101 12.047 -13.186 1.00 84.38 94 GLN A C 1
ATOM 732 O O . GLN A 1 94 ? 3.547 12.123 -14.335 1.00 84.38 94 GLN A O 1
ATOM 737 N N . PRO A 1 95 ? 1.853 12.448 -12.880 1.00 76.19 95 PRO A N 1
ATOM 738 C CA . PRO A 1 95 ? 0.988 13.087 -13.864 1.00 76.19 95 PRO A CA 1
ATOM 739 C C . PRO A 1 95 ? 1.706 14.296 -14.474 1.00 76.19 95 PRO A C 1
ATOM 741 O O . PRO A 1 95 ? 2.122 15.193 -13.744 1.00 76.19 95 PRO A O 1
ATOM 744 N N . GLN A 1 96 ? 1.862 14.315 -15.797 1.00 68.88 96 GLN A N 1
ATOM 745 C CA . GLN A 1 96 ? 2.242 15.529 -16.514 1.00 68.88 96 GLN A CA 1
ATOM 746 C C . GLN A 1 96 ? 0.958 16.227 -16.946 1.00 68.88 96 GLN A C 1
ATOM 748 O O . GLN A 1 96 ? 0.049 15.573 -17.468 1.00 68.88 96 GLN A O 1
ATOM 753 N N . ASP A 1 97 ? 0.860 17.527 -16.676 1.00 59.00 97 ASP A N 1
ATOM 754 C CA . ASP A 1 97 ? -0.349 18.306 -16.934 1.00 59.00 97 ASP A CA 1
ATOM 755 C C . ASP A 1 97 ? -0.854 18.079 -18.370 1.00 59.00 97 ASP A C 1
ATOM 757 O O . ASP A 1 97 ? -0.128 18.264 -19.346 1.00 59.00 97 ASP A O 1
ATOM 761 N N . GLY A 1 98 ? -2.111 17.642 -18.494 1.00 51.47 98 GLY A N 1
ATOM 762 C CA . GLY A 1 98 ? -2.798 17.499 -19.780 1.00 51.47 98 GLY A CA 1
ATOM 763 C C . GLY A 1 98 ? -2.580 16.189 -20.550 1.00 51.47 98 GLY A C 1
ATOM 764 O O . GLY A 1 98 ? -3.185 16.039 -21.609 1.00 51.47 98 GLY A O 1
ATOM 765 N N . ILE A 1 99 ? -1.795 15.224 -20.050 1.00 55.16 99 ILE A N 1
ATOM 766 C CA . ILE A 1 99 ? -1.611 13.923 -20.722 1.00 55.16 99 ILE A CA 1
ATOM 767 C C . ILE A 1 99 ? -2.215 12.801 -19.874 1.00 55.16 99 ILE A C 1
ATOM 769 O O . ILE A 1 99 ? -1.654 12.389 -18.860 1.00 55.16 99 ILE A O 1
ATOM 773 N N . ALA A 1 100 ? -3.353 12.266 -20.321 1.00 53.56 100 ALA A N 1
ATOM 774 C CA . ALA A 1 100 ? -3.890 11.015 -19.800 1.00 53.56 100 ALA A CA 1
ATOM 775 C C . ALA A 1 100 ? -2.981 9.863 -20.254 1.00 53.56 100 ALA A C 1
ATOM 777 O O . ALA A 1 100 ? -3.115 9.352 -21.364 1.00 53.56 100 ALA A O 1
ATOM 778 N N . ASN A 1 101 ? -2.019 9.483 -19.416 1.00 66.06 101 ASN A N 1
ATOM 779 C CA . ASN A 1 101 ? -1.182 8.312 -19.635 1.00 66.06 101 ASN A CA 1
ATOM 780 C C . ASN A 1 101 ? -1.500 7.206 -18.614 1.00 66.06 101 ASN A C 1
ATOM 782 O O . ASN A 1 101 ? -1.888 7.436 -17.464 1.00 66.06 101 ASN A O 1
ATOM 786 N N . GLU A 1 102 ? -1.298 5.960 -19.036 1.00 78.94 102 GLU A N 1
ATOM 787 C CA . GLU A 1 102 ? -1.408 4.774 -18.177 1.00 78.94 102 GLU A CA 1
ATOM 788 C C . GLU A 1 102 ? -0.273 4.695 -17.135 1.00 78.94 102 GLU A C 1
ATOM 790 O O . GLU A 1 102 ? -0.156 3.724 -16.395 1.00 78.94 102 GLU A O 1
ATOM 795 N N . SER A 1 103 ? 0.566 5.729 -17.024 1.00 84.81 103 SER A N 1
ATOM 796 C CA . SER A 1 103 ? 1.689 5.805 -16.088 1.00 84.81 103 SER A CA 1
ATOM 797 C C . SER A 1 103 ? 1.270 5.646 -14.622 1.00 84.81 103 SER A C 1
ATOM 799 O O . SER A 1 103 ? 2.084 5.234 -13.797 1.00 84.81 103 SER A O 1
ATOM 801 N N . HIS A 1 104 ? -0.004 5.889 -14.288 1.00 91.69 104 HIS A N 1
ATOM 802 C CA . HIS A 1 104 ? -0.562 5.576 -12.970 1.00 91.69 104 HIS A CA 1
ATOM 803 C C . HIS A 1 104 ? -0.502 4.077 -12.629 1.00 91.69 104 HIS A C 1
ATOM 805 O O . HIS A 1 104 ? -0.246 3.749 -11.474 1.00 91.69 104 HIS A O 1
ATOM 811 N N . LEU A 1 105 ? -0.614 3.174 -13.611 1.00 93.94 105 LEU A N 1
ATOM 812 C CA . LEU A 1 105 ? -0.487 1.725 -13.399 1.00 93.94 105 LEU A CA 1
ATOM 813 C C . LEU A 1 105 ? 0.921 1.342 -12.921 1.00 93.94 105 LEU A C 1
ATOM 815 O O . LEU A 1 105 ? 1.080 0.486 -12.050 1.00 93.94 105 LEU A O 1
ATOM 819 N N . ILE A 1 106 ? 1.955 2.016 -13.438 1.00 94.56 106 ILE A N 1
ATOM 820 C CA . ILE A 1 106 ? 3.348 1.811 -13.008 1.00 94.56 106 ILE A CA 1
ATOM 821 C C . ILE A 1 106 ? 3.510 2.264 -11.557 1.00 94.56 106 ILE A C 1
ATOM 823 O O . ILE A 1 106 ? 4.071 1.527 -10.746 1.00 94.56 106 ILE A O 1
ATOM 827 N N . ARG A 1 107 ? 2.981 3.446 -11.206 1.00 95.50 107 ARG A N 1
ATOM 828 C CA . ARG A 1 107 ? 3.041 3.970 -9.831 1.00 95.50 107 ARG A CA 1
ATOM 829 C C . ARG A 1 107 ? 2.286 3.073 -8.848 1.00 95.50 107 ARG A C 1
ATOM 831 O O . ARG A 1 107 ? 2.820 2.746 -7.791 1.00 95.50 107 ARG A O 1
ATOM 838 N N . ALA A 1 108 ? 1.080 2.634 -9.210 1.00 96.69 108 ALA A N 1
ATOM 839 C CA . ALA A 1 108 ? 0.268 1.723 -8.407 1.00 96.69 108 ALA A CA 1
ATOM 840 C C . ALA A 1 108 ? 0.995 0.389 -8.164 1.00 96.69 108 ALA A C 1
ATOM 842 O O . ALA A 1 108 ? 1.131 -0.048 -7.018 1.00 96.69 108 ALA A O 1
ATOM 843 N N . SER A 1 109 ? 1.542 -0.216 -9.224 1.00 96.94 109 SER A N 1
ATOM 844 C CA . SER A 1 109 ? 2.331 -1.448 -9.121 1.00 96.94 109 SER A CA 1
ATOM 845 C C . SER A 1 109 ? 3.592 -1.260 -8.267 1.00 96.94 109 SER A C 1
ATOM 847 O O . SER A 1 109 ? 3.939 -2.131 -7.464 1.00 96.94 109 SER A O 1
ATOM 849 N N . ALA A 1 110 ? 4.253 -0.102 -8.367 1.00 97.44 110 ALA A N 1
ATOM 850 C CA . ALA A 1 110 ? 5.447 0.197 -7.582 1.00 97.44 110 ALA A CA 1
ATOM 851 C C . ALA A 1 110 ? 5.115 0.325 -6.093 1.00 97.44 110 ALA A C 1
ATOM 853 O O . ALA A 1 110 ? 5.797 -0.288 -5.271 1.00 97.44 110 ALA A O 1
ATOM 854 N N . CYS A 1 111 ? 4.022 1.020 -5.754 1.00 97.50 111 CYS A N 1
ATOM 855 C CA . CYS A 1 111 ? 3.502 1.070 -4.389 1.00 97.50 111 CYS A CA 1
ATOM 856 C C . CYS A 1 111 ? 3.263 -0.337 -3.832 1.00 97.50 111 CYS A C 1
ATOM 858 O O . CYS A 1 111 ? 3.809 -0.667 -2.786 1.00 97.50 111 CYS A O 1
ATOM 860 N N . LEU A 1 112 ? 2.532 -1.199 -4.549 1.00 97.19 112 LEU A N 1
ATOM 861 C CA . LEU A 1 112 ? 2.264 -2.568 -4.087 1.00 97.19 112 LEU A CA 1
ATOM 862 C C . LEU A 1 112 ? 3.546 -3.369 -3.841 1.00 97.19 112 LEU A C 1
ATOM 864 O O . LEU A 1 112 ? 3.642 -4.087 -2.846 1.00 97.19 112 LEU A O 1
ATOM 868 N N . ASN A 1 113 ? 4.543 -3.244 -4.717 1.00 96.81 113 ASN A N 1
ATOM 869 C CA . ASN A 1 113 ? 5.765 -4.038 -4.615 1.00 96.81 113 ASN A CA 1
ATOM 870 C C . ASN A 1 113 ? 6.745 -3.523 -3.553 1.00 96.81 113 ASN A C 1
ATOM 872 O O . ASN A 1 113 ? 7.517 -4.335 -3.032 1.00 96.81 113 ASN A O 1
ATOM 876 N N . LEU A 1 114 ? 6.675 -2.244 -3.164 1.00 97.25 114 LEU A N 1
ATOM 877 C CA . LEU A 1 114 ? 7.469 -1.681 -2.064 1.00 97.25 114 LEU A CA 1
ATOM 878 C C . LEU A 1 114 ? 7.179 -2.364 -0.718 1.00 97.25 114 LEU A C 1
ATOM 880 O O . LEU A 1 114 ? 8.095 -2.498 0.092 1.00 97.25 114 LEU A O 1
ATOM 884 N N . SER A 1 115 ? 5.966 -2.883 -0.494 1.00 95.44 115 SER A N 1
ATOM 885 C CA . SER A 1 115 ? 5.660 -3.644 0.732 1.00 95.44 115 SER A CA 1
ATOM 886 C C . SER A 1 115 ? 6.493 -4.911 0.915 1.00 95.44 115 SER A C 1
ATOM 888 O O . SER A 1 115 ? 6.709 -5.355 2.041 1.00 95.44 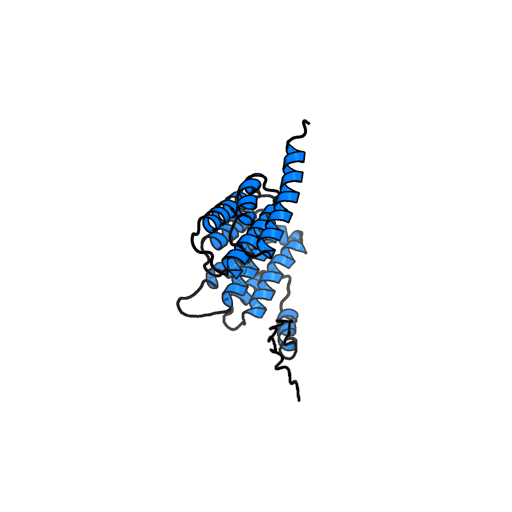115 SER A O 1
ATOM 890 N N . SER A 1 116 ? 7.029 -5.476 -0.172 1.00 93.81 116 SER A N 1
ATOM 891 C CA . SER A 1 116 ? 7.910 -6.649 -0.104 1.00 93.81 116 SER A CA 1
ATOM 892 C C . SER A 1 116 ? 9.124 -6.403 0.792 1.00 93.81 116 SER A C 1
ATOM 894 O O . SER A 1 116 ? 9.672 -7.351 1.344 1.00 93.81 116 SER A O 1
ATOM 896 N N . PHE A 1 117 ? 9.526 -5.140 0.945 1.00 94.31 117 PHE A N 1
ATOM 897 C CA . PHE A 1 117 ? 10.728 -4.708 1.644 1.00 94.31 117 PHE A CA 1
ATOM 898 C C . PHE A 1 117 ? 10.504 -4.411 3.136 1.00 94.31 117 PHE A C 1
ATOM 900 O O . PHE A 1 117 ? 11.429 -3.907 3.769 1.00 94.31 117 PHE A O 1
ATOM 907 N N . ASP A 1 118 ? 9.342 -4.744 3.718 1.00 94.00 118 ASP A N 1
ATOM 908 C CA . ASP A 1 118 ? 9.016 -4.504 5.142 1.00 94.00 118 ASP A CA 1
ATOM 909 C C . ASP A 1 118 ? 10.072 -5.050 6.119 1.00 94.00 118 ASP A C 1
ATOM 911 O O . ASP A 1 118 ? 10.345 -4.454 7.155 1.00 94.00 118 ASP A O 1
ATOM 915 N N . LYS A 1 119 ? 10.723 -6.163 5.764 1.00 91.44 119 LYS A N 1
ATOM 916 C CA . LYS A 1 119 ? 11.777 -6.795 6.579 1.00 91.44 119 LYS A CA 1
ATOM 917 C C . LYS A 1 119 ? 13.202 -6.441 6.140 1.00 91.44 119 LYS A C 1
ATOM 919 O O . LYS A 1 119 ? 14.157 -7.037 6.630 1.00 91.44 119 LYS A O 1
ATOM 924 N N . SER A 1 120 ? 13.357 -5.537 5.174 1.00 91.25 120 SER A N 1
ATOM 925 C CA . SER A 1 120 ? 14.669 -5.116 4.671 1.00 91.25 120 SER A CA 1
ATOM 926 C C . SER A 1 120 ? 15.279 -4.016 5.544 1.00 91.25 120 SER A C 1
ATOM 928 O O . SER A 1 120 ? 14.572 -3.314 6.264 1.00 91.25 120 SER A O 1
ATOM 930 N N . ARG A 1 121 ? 16.588 -3.770 5.401 1.00 89.44 121 ARG A N 1
ATOM 931 C CA . ARG A 1 121 ? 17.240 -2.585 5.996 1.00 89.44 121 ARG A CA 1
ATOM 932 C C . ARG A 1 121 ? 16.675 -1.266 5.448 1.00 89.44 121 ARG A C 1
ATOM 934 O O . ARG A 1 121 ? 16.694 -0.255 6.139 1.00 89.44 121 ARG A O 1
ATOM 941 N N . GLY A 1 122 ? 16.133 -1.289 4.230 1.00 90.44 122 GLY A N 1
ATOM 942 C CA . GLY A 1 122 ? 15.479 -0.153 3.585 1.00 90.44 122 GLY A CA 1
ATOM 943 C C . GLY A 1 122 ? 13.980 -0.027 3.883 1.00 90.44 122 GLY A C 1
ATOM 944 O O . GLY A 1 122 ? 13.320 0.787 3.240 1.00 90.44 122 GLY A O 1
ATOM 945 N N . ALA A 1 123 ? 13.419 -0.794 4.828 1.00 93.19 123 ALA A N 1
ATOM 946 C CA . ALA A 1 123 ? 11.980 -0.806 5.110 1.00 93.19 123 ALA A CA 1
ATOM 947 C C . ALA A 1 123 ? 11.417 0.591 5.414 1.00 93.19 123 ALA A C 1
ATOM 949 O O . ALA A 1 123 ? 10.409 0.985 4.829 1.00 93.19 123 ALA A O 1
ATOM 950 N N . SER A 1 124 ? 12.107 1.377 6.251 1.00 95.00 124 SER A N 1
ATOM 951 C CA . SER A 1 124 ? 11.699 2.749 6.588 1.00 95.00 124 SER A CA 1
ATOM 952 C C . SER A 1 124 ? 11.688 3.671 5.366 1.00 95.00 124 SER A C 1
ATOM 954 O O . SER A 1 124 ? 10.822 4.531 5.234 1.00 95.00 124 SER A O 1
ATOM 956 N N . LYS A 1 125 ? 12.622 3.473 4.431 1.00 95.69 125 LYS A N 1
ATOM 957 C CA . LYS A 1 125 ? 12.651 4.215 3.168 1.00 95.69 125 LYS A CA 1
ATOM 958 C C . LYS A 1 125 ? 11.458 3.828 2.286 1.00 95.69 125 LYS A C 1
ATOM 960 O O . LYS A 1 125 ? 10.742 4.701 1.801 1.00 95.69 125 LYS A O 1
ATOM 965 N N . ALA A 1 126 ? 11.204 2.525 2.151 1.00 96.88 126 ALA A N 1
ATOM 966 C CA . ALA A 1 126 ? 10.098 1.995 1.362 1.00 96.88 126 ALA A CA 1
ATOM 967 C C . ALA A 1 126 ? 8.730 2.483 1.874 1.00 96.88 126 ALA A C 1
ATOM 969 O O . ALA A 1 126 ? 7.948 3.013 1.083 1.00 96.88 126 ALA A O 1
ATOM 970 N N . ILE A 1 127 ? 8.454 2.376 3.181 1.00 98.19 127 ILE A N 1
ATOM 971 C CA . ILE A 1 127 ? 7.179 2.838 3.751 1.00 98.19 127 ILE A CA 1
ATOM 972 C C . ILE A 1 127 ? 7.002 4.353 3.597 1.00 98.19 127 ILE A C 1
ATOM 974 O O . ILE A 1 127 ? 5.925 4.793 3.205 1.00 98.19 127 ILE A O 1
ATOM 978 N N . ASN A 1 128 ? 8.050 5.156 3.810 1.00 98.06 128 ASN A N 1
ATOM 979 C CA . ASN A 1 128 ? 7.968 6.610 3.645 1.00 98.06 128 ASN A CA 1
ATOM 980 C C . ASN A 1 128 ? 7.614 7.008 2.206 1.00 98.06 128 ASN A C 1
ATOM 982 O O . ASN A 1 128 ? 6.815 7.921 1.994 1.00 98.06 128 ASN A O 1
ATOM 986 N N . THR A 1 129 ? 8.155 6.300 1.213 1.00 97.88 129 THR A N 1
ATOM 987 C CA . THR A 1 129 ? 7.786 6.495 -0.195 1.00 97.88 129 THR A CA 1
ATOM 988 C C . THR A 1 129 ? 6.317 6.144 -0.446 1.00 97.88 129 THR A C 1
ATOM 990 O O . THR A 1 129 ? 5.611 6.912 -1.109 1.00 97.88 129 THR A O 1
ATOM 993 N N . VAL A 1 130 ? 5.827 5.028 0.106 1.00 98.38 130 VAL A N 1
ATOM 994 C CA . VAL A 1 130 ? 4.414 4.633 -0.017 1.00 98.38 130 VAL A CA 1
ATOM 995 C C . VAL A 1 130 ? 3.498 5.671 0.637 1.00 98.38 130 VAL A C 1
ATOM 997 O O . VAL A 1 130 ? 2.536 6.093 0.002 1.00 98.38 130 VAL A O 1
ATOM 1000 N N . ILE A 1 131 ? 3.817 6.143 1.848 1.00 98.56 131 ILE A N 1
ATOM 1001 C CA . ILE A 1 131 ? 3.037 7.165 2.567 1.00 98.56 131 ILE A CA 1
ATOM 1002 C C . ILE A 1 131 ? 3.005 8.475 1.785 1.00 98.56 131 ILE A C 1
ATOM 1004 O O . ILE A 1 131 ? 1.928 9.005 1.524 1.00 98.56 131 ILE A O 1
ATOM 1008 N N . LYS A 1 132 ? 4.165 8.972 1.340 1.00 97.88 132 LYS A N 1
ATOM 1009 C CA . LYS A 1 132 ? 4.236 10.209 0.554 1.00 97.88 132 LYS A CA 1
ATOM 1010 C C . LYS A 1 132 ? 3.353 10.123 -0.693 1.00 97.88 132 LYS A C 1
ATOM 1012 O O . LYS A 1 132 ? 2.640 11.072 -1.014 1.00 97.88 132 LYS A O 1
ATOM 1017 N N . THR A 1 133 ? 3.380 8.984 -1.383 1.00 96.69 133 THR A N 1
ATOM 1018 C CA . THR A 1 133 ? 2.566 8.757 -2.586 1.00 96.69 133 THR A CA 1
ATOM 1019 C C . THR A 1 133 ? 1.079 8.654 -2.238 1.00 96.69 133 THR A C 1
ATOM 1021 O O . THR A 1 133 ? 0.251 9.285 -2.884 1.00 96.69 133 THR A O 1
ATOM 1024 N N . PHE A 1 134 ? 0.734 7.938 -1.169 1.00 97.81 134 PHE A N 1
ATOM 1025 C CA . PHE A 1 134 ? -0.632 7.804 -0.660 1.00 97.81 134 PHE A CA 1
ATOM 1026 C C . PHE A 1 134 ? -1.268 9.146 -0.260 1.00 97.81 134 PHE A C 1
ATOM 1028 O O . PHE A 1 134 ? -2.462 9.380 -0.483 1.00 97.81 134 PHE A O 1
ATOM 1035 N N . GLU A 1 135 ? -0.479 10.049 0.322 1.00 95.62 135 GLU A N 1
ATOM 1036 C CA . GLU A 1 135 ? -0.942 11.373 0.733 1.00 95.62 135 GLU A CA 1
ATOM 1037 C C . GLU A 1 135 ? -1.101 12.337 -0.451 1.00 95.62 135 GLU A C 1
ATOM 1039 O O . GLU A 1 135 ? -2.078 13.087 -0.472 1.00 95.62 135 GLU A O 1
ATOM 1044 N N . SER A 1 136 ? -0.183 12.303 -1.427 1.00 92.88 136 SER A N 1
ATOM 1045 C CA . SER A 1 136 ? -0.062 13.340 -2.466 1.00 92.88 136 SER A CA 1
ATOM 1046 C C . SER A 1 136 ? -0.586 12.977 -3.861 1.00 92.88 136 SER A C 1
ATOM 1048 O O . SER A 1 136 ? -0.871 13.892 -4.637 1.00 92.88 136 SER A O 1
ATOM 1050 N N . ASP A 1 137 ? -0.720 11.691 -4.210 1.00 93.12 137 ASP A N 1
ATOM 1051 C CA . ASP A 1 137 ? -1.228 11.303 -5.533 1.00 93.12 137 ASP A CA 1
ATOM 1052 C C . ASP A 1 137 ? -2.722 11.652 -5.662 1.00 93.12 137 ASP A C 1
ATOM 1054 O O . ASP A 1 137 ? -3.472 11.667 -4.683 1.00 93.12 137 ASP A O 1
ATOM 1058 N N . LYS A 1 138 ? -3.149 11.952 -6.891 1.00 89.44 138 LYS A N 1
ATOM 1059 C CA . LYS A 1 138 ? -4.535 12.309 -7.238 1.00 89.44 138 LYS A CA 1
ATOM 1060 C C . LYS A 1 138 ? -5.283 11.149 -7.889 1.00 89.44 138 LYS A C 1
ATOM 1062 O O . LYS A 1 138 ? -6.507 11.173 -7.970 1.00 89.44 138 LYS A O 1
ATOM 1067 N N . ASN A 1 139 ? -4.563 10.151 -8.396 1.00 91.38 139 ASN A N 1
ATOM 1068 C CA . ASN A 1 139 ? -5.161 9.003 -9.049 1.00 91.38 139 ASN A CA 1
ATOM 1069 C C . ASN A 1 139 ? -5.611 7.978 -7.998 1.00 91.38 139 ASN A C 1
ATOM 1071 O O . ASN A 1 139 ? -4.814 7.445 -7.228 1.00 91.38 139 ASN A O 1
ATOM 1075 N N . VAL A 1 140 ? -6.907 7.685 -8.007 1.00 92.25 140 VAL A N 1
ATOM 1076 C CA . VAL A 1 140 ? -7.593 6.817 -7.040 1.00 92.25 140 VAL A CA 1
ATOM 1077 C C . VAL A 1 140 ? -7.010 5.407 -7.003 1.00 92.25 140 VAL A C 1
ATOM 1079 O O . VAL A 1 140 ? -6.922 4.812 -5.928 1.00 9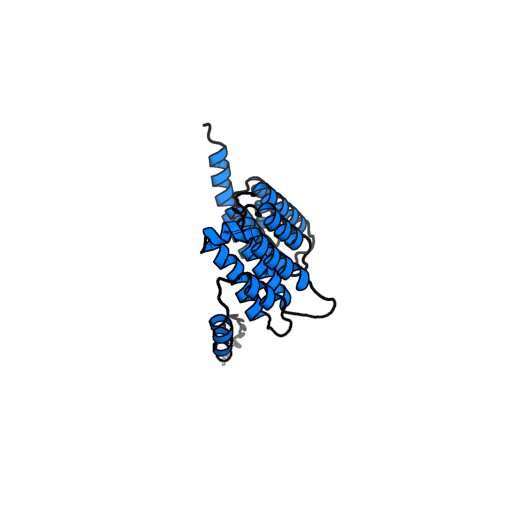2.25 140 VAL A O 1
ATOM 1082 N N . GLU A 1 141 ? -6.578 4.872 -8.145 1.00 93.38 141 GLU A N 1
ATOM 1083 C CA . GLU A 1 141 ? -5.975 3.543 -8.226 1.00 93.38 141 GLU A CA 1
ATOM 1084 C C . GLU A 1 141 ? -4.605 3.515 -7.546 1.00 93.38 141 GLU A C 1
ATOM 1086 O O . GLU A 1 141 ? -4.322 2.594 -6.780 1.00 93.38 141 GLU A O 1
ATOM 1091 N N . VAL A 1 142 ? -3.794 4.562 -7.734 1.00 96.00 142 VAL A N 1
ATOM 1092 C CA . VAL A 1 142 ? -2.505 4.701 -7.041 1.00 96.00 142 VAL A CA 1
ATOM 1093 C C . VAL A 1 142 ? -2.719 4.833 -5.539 1.00 96.00 142 VAL A C 1
ATOM 1095 O O . VAL A 1 142 ? -2.111 4.089 -4.775 1.00 96.00 142 VAL A O 1
ATOM 1098 N N . ILE A 1 143 ? -3.628 5.711 -5.104 1.00 96.88 143 ILE A N 1
ATOM 1099 C CA . ILE A 1 143 ? -3.946 5.887 -3.678 1.00 96.88 143 ILE A CA 1
ATOM 1100 C C . ILE A 1 143 ? -4.415 4.555 -3.074 1.00 96.88 143 ILE A C 1
ATOM 1102 O O . ILE A 1 143 ? -3.934 4.149 -2.018 1.0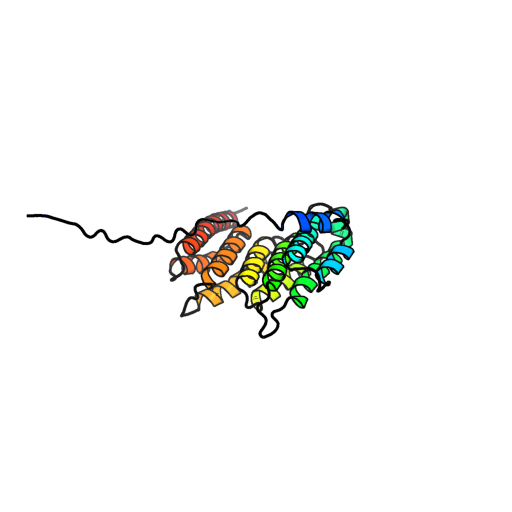0 96.88 143 ILE A O 1
ATOM 1106 N N . SER A 1 144 ? -5.306 3.836 -3.758 1.00 97.12 144 SER A N 1
ATOM 1107 C CA . SER A 1 144 ? -5.812 2.532 -3.313 1.00 97.12 144 SER A CA 1
ATOM 1108 C C . SER A 1 144 ? -4.702 1.480 -3.231 1.00 97.12 144 SER A C 1
ATOM 1110 O O . SER A 1 144 ? -4.625 0.726 -2.261 1.00 97.12 144 SER A O 1
ATOM 1112 N N . ALA A 1 145 ? -3.807 1.440 -4.219 1.00 97.69 145 ALA A N 1
ATOM 1113 C CA . ALA A 1 145 ? -2.662 0.538 -4.250 1.00 97.69 145 ALA A CA 1
ATOM 1114 C C . ALA A 1 145 ? -1.667 0.821 -3.114 1.00 97.69 145 ALA A C 1
ATOM 1116 O O . ALA A 1 145 ? -1.250 -0.106 -2.416 1.00 97.69 145 ALA A O 1
ATOM 1117 N N . CYS A 1 146 ? -1.333 2.091 -2.873 1.00 98.31 146 CYS A N 1
ATOM 1118 C CA . CYS A 1 146 ? -0.485 2.484 -1.751 1.00 98.31 146 CYS A CA 1
ATOM 1119 C C . CYS A 1 146 ? -1.174 2.180 -0.407 1.00 98.31 146 CYS A C 1
ATOM 1121 O O . CYS A 1 146 ? -0.539 1.609 0.474 1.00 98.31 146 CYS A O 1
ATOM 1123 N N . GLY A 1 147 ? -2.482 2.438 -0.274 1.00 98.12 147 GLY A N 1
ATOM 1124 C CA . GLY A 1 147 ? -3.267 2.080 0.913 1.00 98.12 147 GLY A CA 1
ATOM 1125 C C . GLY A 1 147 ? -3.218 0.579 1.219 1.00 98.12 147 GLY A C 1
ATOM 1126 O O . GLY A 1 147 ? -2.858 0.191 2.327 1.00 98.12 147 GLY A O 1
ATOM 1127 N N . LYS A 1 148 ? -3.456 -0.278 0.216 1.00 97.69 148 LYS A N 1
ATOM 1128 C CA . LYS A 1 148 ? -3.298 -1.740 0.349 1.00 97.69 148 LYS A CA 1
ATOM 1129 C C . LYS A 1 148 ? -1.879 -2.124 0.762 1.00 97.69 148 LYS A C 1
ATOM 1131 O O . LYS A 1 148 ? -1.708 -2.980 1.625 1.00 97.69 148 LYS A O 1
ATOM 1136 N N . SER A 1 149 ? -0.873 -1.492 0.156 1.00 98.06 149 SER A N 1
ATOM 1137 C CA . SER A 1 149 ? 0.537 -1.745 0.460 1.00 98.06 149 SER A CA 1
ATOM 1138 C C . SER A 1 149 ? 0.885 -1.445 1.920 1.00 98.06 149 SER A C 1
ATOM 1140 O O . SER A 1 149 ? 1.682 -2.174 2.505 1.00 98.06 149 SER A O 1
ATOM 1142 N N . LEU A 1 150 ? 0.304 -0.400 2.521 1.00 98.62 150 LEU A N 1
ATOM 1143 C CA . LEU A 1 150 ? 0.548 -0.054 3.926 1.00 98.62 150 LEU A CA 1
ATOM 1144 C C . LEU A 1 150 ? 0.164 -1.197 4.876 1.00 98.62 150 LEU A C 1
ATOM 1146 O O . LEU A 1 150 ? 0.883 -1.447 5.838 1.00 98.62 150 LEU A O 1
ATOM 1150 N N . GLY A 1 151 ? -0.873 -1.973 4.539 1.00 97.69 151 GLY A N 1
ATOM 1151 C CA . GLY A 1 151 ? -1.322 -3.137 5.314 1.00 97.69 151 GLY A CA 1
ATOM 1152 C C . GLY A 1 151 ? -0.315 -4.290 5.433 1.00 97.69 151 GLY A C 1
ATOM 1153 O O . GLY A 1 151 ? -0.538 -5.242 6.180 1.00 97.69 151 GLY A O 1
ATOM 1154 N N . PHE A 1 152 ? 0.785 -4.241 4.682 1.00 97.12 152 PHE A N 1
ATOM 1155 C CA . PHE A 1 152 ? 1.837 -5.257 4.697 1.00 97.12 152 PHE A CA 1
ATOM 1156 C C . PHE A 1 152 ? 3.085 -4.830 5.480 1.00 97.12 152 PHE A C 1
ATOM 1158 O O . PHE A 1 152 ? 3.968 -5.661 5.688 1.00 97.12 152 PHE A O 1
ATOM 1165 N N . PHE A 1 153 ? 3.167 -3.574 5.934 1.00 97.06 153 PHE A N 1
ATOM 1166 C CA . PHE A 1 153 ? 4.316 -3.072 6.688 1.00 97.06 153 PHE A CA 1
ATOM 1167 C C . PHE A 1 153 ? 4.209 -3.385 8.187 1.00 97.06 153 PHE A C 1
ATOM 1169 O O . PHE A 1 153 ? 4.042 -2.497 9.021 1.00 97.06 153 PHE A O 1
ATOM 1176 N N . GLN A 1 154 ? 4.301 -4.666 8.539 1.00 95.38 154 GLN A N 1
ATOM 1177 C CA . GLN A 1 154 ? 4.132 -5.146 9.913 1.00 95.38 154 GLN A CA 1
ATOM 1178 C C . GLN A 1 154 ? 5.269 -4.680 10.838 1.00 95.38 154 GLN A C 1
ATOM 1180 O O . GLN A 1 154 ? 5.032 -4.405 12.009 1.00 95.38 154 GLN A O 1
ATOM 1185 N N . GLN A 1 155 ? 6.501 -4.524 10.332 1.00 94.81 155 GLN A N 1
ATOM 1186 C CA . GLN A 1 155 ? 7.612 -3.981 11.137 1.00 94.81 155 GLN A CA 1
ATOM 1187 C C . GLN A 1 155 ? 7.479 -2.475 11.404 1.00 94.81 155 GLN A C 1
ATOM 1189 O O . GLN A 1 155 ? 8.131 -1.941 12.297 1.00 94.81 155 GLN A O 1
ATOM 1194 N N . ASN A 1 156 ? 6.633 -1.786 10.635 1.00 95.62 156 ASN A N 1
ATOM 1195 C CA . ASN A 1 156 ? 6.390 -0.347 10.736 1.00 95.62 156 ASN A CA 1
ATOM 1196 C C . ASN A 1 156 ? 4.891 -0.063 10.954 1.00 95.62 156 ASN A C 1
ATOM 1198 O O . ASN A 1 156 ? 4.370 0.959 10.502 1.00 95.62 156 ASN A O 1
ATOM 1202 N N . GLN A 1 157 ? 4.204 -0.974 11.654 1.00 95.62 157 GLN A N 1
ATOM 1203 C CA . GLN A 1 157 ? 2.748 -0.998 11.819 1.00 95.62 157 GLN A CA 1
ATOM 1204 C C . GLN A 1 157 ? 2.188 0.338 12.317 1.00 95.62 157 GLN A C 1
ATOM 1206 O O . GLN A 1 157 ? 1.234 0.847 11.739 1.00 95.62 157 GLN A O 1
ATOM 1211 N N . LYS A 1 158 ? 2.803 0.949 13.339 1.00 95.75 158 LYS A N 1
ATOM 1212 C CA . LYS A 1 158 ? 2.363 2.250 13.868 1.00 95.75 158 LYS A CA 1
ATOM 1213 C C . LYS A 1 158 ? 2.382 3.340 12.790 1.00 95.75 158 LYS A C 1
ATOM 1215 O O . LYS A 1 158 ? 1.383 4.009 12.575 1.00 95.75 158 LYS A O 1
ATOM 1220 N N . THR A 1 159 ? 3.494 3.469 12.070 1.00 97.19 159 THR A N 1
ATOM 1221 C CA . THR A 1 159 ? 3.656 4.469 11.005 1.00 97.19 159 THR A CA 1
ATOM 1222 C C . THR A 1 159 ? 2.673 4.245 9.853 1.00 97.19 159 THR A C 1
ATOM 1224 O O . THR A 1 159 ? 2.122 5.208 9.321 1.00 97.19 159 THR A O 1
ATOM 1227 N N . ALA A 1 160 ? 2.418 2.986 9.484 1.00 98.00 160 ALA A N 1
ATOM 1228 C CA . ALA A 1 160 ? 1.405 2.642 8.490 1.00 98.00 160 ALA A CA 1
ATOM 1229 C C . ALA A 1 160 ? -0.012 3.008 8.970 1.00 98.00 160 ALA A C 1
ATOM 1231 O O . ALA A 1 160 ? -0.761 3.645 8.227 1.00 98.00 160 ALA A O 1
ATOM 1232 N N . ASN A 1 161 ? -0.356 2.657 10.213 1.00 97.44 161 ASN A N 1
ATOM 1233 C CA . ASN A 1 161 ? -1.654 2.947 10.825 1.00 97.44 161 ASN A CA 1
ATOM 1234 C C . ASN A 1 161 ? -1.929 4.450 10.905 1.00 97.44 161 ASN A C 1
ATOM 1236 O O . ASN A 1 161 ? -2.991 4.887 10.468 1.00 97.44 161 ASN A O 1
ATOM 1240 N N . ASP A 1 162 ? -0.965 5.243 11.378 1.00 97.88 162 ASP A N 1
ATOM 1241 C CA . ASP A 1 162 ? -1.108 6.698 11.499 1.00 97.88 162 ASP A CA 1
ATOM 1242 C C . ASP A 1 162 ? -1.463 7.336 10.141 1.00 97.88 162 ASP A C 1
ATOM 1244 O O . ASP A 1 162 ? -2.366 8.171 10.044 1.00 97.88 162 ASP A O 1
ATOM 1248 N N . ALA A 1 163 ? -0.799 6.903 9.062 1.00 98.19 163 ALA A N 1
ATOM 1249 C CA . ALA A 1 163 ? -1.077 7.388 7.711 1.00 98.19 163 ALA A CA 1
ATOM 1250 C C . ALA A 1 163 ? -2.468 6.959 7.204 1.00 98.19 163 ALA A C 1
ATOM 1252 O O . ALA A 1 163 ? -3.197 7.773 6.627 1.00 98.19 163 ALA A O 1
ATOM 1253 N N . LEU A 1 164 ? -2.847 5.695 7.426 1.00 98.44 164 LEU A N 1
ATOM 1254 C CA . LEU A 1 164 ? -4.146 5.143 7.028 1.00 98.44 164 LEU A CA 1
ATOM 1255 C C . LEU A 1 164 ? -5.305 5.857 7.736 1.00 98.44 164 LEU A C 1
ATOM 1257 O O . LEU A 1 164 ? -6.246 6.296 7.072 1.00 98.44 164 LEU A O 1
ATOM 1261 N N . LEU A 1 165 ? -5.213 6.022 9.057 1.00 97.88 165 LEU A N 1
ATOM 1262 C CA . LEU A 1 165 ? -6.232 6.679 9.876 1.00 97.88 165 LEU A CA 1
ATOM 1263 C C . LEU A 1 165 ? -6.383 8.151 9.511 1.00 97.88 165 LEU A C 1
ATOM 1265 O O . LEU A 1 165 ? -7.497 8.606 9.260 1.00 97.88 165 LEU A O 1
ATOM 1269 N N . LYS A 1 166 ? -5.271 8.878 9.359 1.00 97.56 166 LYS A N 1
ATOM 1270 C CA . LYS A 1 166 ? -5.291 10.283 8.933 1.00 97.56 166 LYS A CA 1
ATOM 1271 C C . LYS A 1 166 ? -6.017 10.472 7.597 1.00 97.56 166 LYS A C 1
ATOM 1273 O O . LYS A 1 166 ? -6.816 11.400 7.454 1.00 97.56 166 LYS A O 1
ATOM 1278 N N . LYS A 1 167 ? -5.767 9.602 6.608 1.00 96.75 167 LYS A N 1
ATOM 1279 C CA . LYS A 1 167 ? -6.470 9.664 5.314 1.00 96.75 167 LYS A CA 1
ATOM 1280 C C . LYS A 1 167 ? -7.947 9.303 5.466 1.00 96.75 167 LYS A C 1
ATOM 1282 O O . LYS A 1 167 ? -8.789 9.993 4.893 1.00 96.75 167 LYS A O 1
ATOM 1287 N N . LEU A 1 168 ? -8.263 8.260 6.235 1.00 96.69 168 LEU A N 1
ATOM 1288 C CA . LEU A 1 168 ? -9.638 7.825 6.469 1.00 96.69 168 LEU A CA 1
ATOM 1289 C C . LEU A 1 168 ? -10.472 8.915 7.144 1.00 96.69 168 LEU A C 1
ATOM 1291 O O . LEU A 1 168 ? -11.569 9.209 6.685 1.00 96.69 168 LEU A O 1
ATOM 1295 N N . GLU A 1 169 ? -9.941 9.566 8.175 1.00 95.19 169 GLU A N 1
ATOM 1296 C CA . GLU A 1 169 ? -10.604 10.699 8.820 1.00 95.19 169 GLU A CA 1
ATOM 1297 C C . GLU A 1 169 ? -10.887 11.836 7.837 1.00 95.19 169 GLU A C 1
ATOM 1299 O O . GLU A 1 169 ? -11.965 12.426 7.874 1.00 95.19 169 GLU A O 1
ATOM 1304 N N . GLY A 1 170 ? -9.935 12.140 6.951 1.00 94.00 170 GLY A N 1
ATOM 1305 C CA . GLY A 1 170 ? -10.128 13.137 5.900 1.00 94.00 170 GLY A CA 1
ATOM 1306 C C . GLY A 1 170 ? -11.274 12.775 4.952 1.00 94.00 170 GLY A C 1
ATOM 1307 O O . GLY A 1 170 ? -12.065 13.643 4.597 1.00 94.00 170 GLY A O 1
ATOM 1308 N N . LEU A 1 171 ? -11.396 11.496 4.583 1.00 93.69 171 LEU A N 1
ATOM 1309 C CA . LEU A 1 171 ? -12.477 10.995 3.727 1.00 93.69 171 LEU A CA 1
ATOM 1310 C C . LEU A 1 171 ? -13.834 10.980 4.443 1.00 93.69 171 LEU A C 1
ATOM 1312 O O . LEU A 1 171 ? -14.845 11.307 3.833 1.00 93.69 171 LEU A O 1
ATOM 1316 N N . LEU A 1 172 ? -13.869 10.633 5.731 1.00 93.00 172 LEU A N 1
ATOM 1317 C CA . LEU A 1 172 ? -15.099 10.599 6.532 1.00 93.00 172 LEU A CA 1
ATOM 1318 C C . LEU A 1 172 ? -15.651 11.995 6.850 1.00 93.00 172 LEU A C 1
ATOM 1320 O O . LEU A 1 172 ? -16.845 12.135 7.089 1.00 93.00 172 LEU A O 1
ATOM 1324 N N . LYS A 1 173 ? -14.799 13.027 6.847 1.00 92.06 173 LYS A N 1
ATOM 1325 C CA . LYS A 1 173 ? -15.196 14.428 7.067 1.00 92.06 173 LYS A CA 1
ATOM 1326 C C . LYS A 1 173 ? -15.744 15.114 5.808 1.00 92.06 173 LYS A C 1
ATOM 1328 O O . LYS A 1 173 ? -16.180 16.259 5.903 1.00 92.06 173 LYS A O 1
ATOM 1333 N N . LYS A 1 174 ? -15.707 14.468 4.636 1.00 88.50 174 LYS A N 1
ATOM 1334 C CA . LYS A 1 174 ? -16.262 15.038 3.400 1.00 88.50 174 LYS A CA 1
ATOM 1335 C C . LYS A 1 174 ? -17.790 15.111 3.484 1.00 88.50 174 LYS A C 1
ATOM 1337 O O . LYS A 1 174 ? -18.445 14.111 3.753 1.00 88.50 174 LYS A O 1
ATOM 1342 N N . GLU A 1 175 ? -18.356 16.277 3.173 1.00 80.94 175 GLU A N 1
ATOM 1343 C CA . GLU A 1 175 ? -19.814 16.460 3.081 1.00 80.94 175 GLU A CA 1
ATOM 1344 C C . GLU A 1 175 ? -20.410 15.762 1.849 1.00 80.94 175 GLU A C 1
ATOM 1346 O O . GLU A 1 175 ? -21.528 15.253 1.891 1.00 80.94 175 GLU A O 1
ATOM 1351 N N . ILE A 1 176 ? -19.652 15.729 0.747 1.00 84.19 176 ILE A N 1
ATOM 1352 C CA . ILE A 1 176 ? -20.044 15.101 -0.516 1.00 84.19 176 ILE A CA 1
ATOM 1353 C C . ILE A 1 176 ? -19.094 13.937 -0.781 1.00 84.19 176 ILE A C 1
ATOM 1355 O O . ILE A 1 176 ? -17.891 14.137 -0.946 1.00 84.19 176 ILE A O 1
ATOM 1359 N N . LEU A 1 177 ? -19.649 12.727 -0.833 1.00 84.75 177 LEU A N 1
ATOM 1360 C CA . LEU A 1 177 ? -18.901 11.521 -1.172 1.00 84.75 177 LEU A CA 1
ATOM 1361 C C . LEU A 1 177 ? -18.706 11.435 -2.684 1.00 84.75 177 LEU A C 1
ATOM 1363 O O . LEU A 1 177 ? -19.672 11.466 -3.449 1.00 84.75 177 LEU A O 1
ATOM 1367 N N . GLU A 1 178 ? -17.462 11.277 -3.120 1.00 84.69 178 GLU A N 1
ATOM 1368 C CA . GLU A 1 178 ? -17.168 10.983 -4.517 1.00 84.69 178 GLU A CA 1
ATOM 1369 C C . GLU A 1 178 ? -17.314 9.475 -4.766 1.00 84.69 178 GLU A C 1
ATOM 1371 O O . GLU A 1 178 ? -16.943 8.651 -3.928 1.00 84.69 178 GLU A O 1
ATOM 1376 N N . ASN A 1 179 ? -17.789 9.081 -5.953 1.00 76.75 179 ASN A N 1
ATOM 1377 C CA . ASN A 1 179 ? -17.930 7.660 -6.317 1.00 76.75 179 ASN A CA 1
ATOM 1378 C C . ASN A 1 179 ? -16.612 6.873 -6.177 1.00 76.75 179 ASN A C 1
ATOM 1380 O O . ASN A 1 179 ? -16.617 5.666 -5.943 1.00 76.75 179 ASN A O 1
ATOM 1384 N N . THR A 1 180 ? -15.479 7.557 -6.320 1.00 82.31 180 THR A N 1
ATOM 1385 C CA . THR A 1 180 ? -14.133 6.996 -6.213 1.00 82.31 180 THR A CA 1
ATOM 1386 C C . THR A 1 180 ? -13.638 6.816 -4.778 1.00 82.31 180 THR A C 1
ATOM 1388 O O . THR A 1 180 ? -12.740 6.001 -4.554 1.00 82.31 180 THR A O 1
ATOM 1391 N N . ASP A 1 181 ? -14.222 7.516 -3.800 1.00 88.69 181 ASP A N 1
ATOM 1392 C CA . ASP A 1 181 ? -13.776 7.467 -2.401 1.00 88.69 181 ASP A CA 1
ATOM 1393 C C . ASP A 1 181 ? -13.981 6.073 -1.791 1.00 88.69 181 ASP A C 1
ATOM 1395 O O . ASP A 1 181 ? -13.141 5.599 -1.025 1.00 88.69 181 ASP A O 1
ATOM 1399 N N . GLY A 1 182 ? -15.038 5.359 -2.198 1.00 91.31 182 GLY A N 1
ATOM 1400 C CA . GLY A 1 182 ? -15.335 4.012 -1.699 1.00 91.31 182 GLY A CA 1
ATOM 1401 C C . GLY A 1 182 ? -14.206 3.003 -1.943 1.00 91.31 182 GLY A C 1
ATOM 1402 O O . GLY A 1 182 ? -13.905 2.190 -1.069 1.00 91.31 182 GLY A O 1
ATOM 1403 N N . GLY A 1 183 ? -13.516 3.089 -3.087 1.00 93.25 183 GLY A N 1
ATOM 1404 C CA . GLY A 1 183 ? -12.375 2.218 -3.395 1.00 93.25 183 GLY A CA 1
ATOM 1405 C C . GLY A 1 183 ? -11.162 2.475 -2.493 1.00 93.25 183 GLY A C 1
ATOM 1406 O O . GLY A 1 183 ? -10.477 1.531 -2.078 1.00 93.25 183 GLY A O 1
ATOM 1407 N N . ILE A 1 184 ? -10.937 3.742 -2.133 1.00 96.06 184 ILE A N 1
ATOM 1408 C CA . ILE A 1 184 ? -9.868 4.147 -1.215 1.00 96.06 184 ILE A CA 1
ATOM 1409 C C . ILE A 1 184 ? -10.208 3.690 0.204 1.00 96.06 184 ILE A C 1
ATOM 1411 O O . ILE A 1 184 ? -9.377 3.050 0.845 1.00 96.06 184 ILE A O 1
ATOM 1415 N N . VAL A 1 185 ? -11.434 3.947 0.674 1.00 97.00 185 VAL A N 1
ATOM 1416 C CA . VAL A 1 185 ? -11.893 3.525 2.007 1.00 97.00 185 VAL A CA 1
ATOM 1417 C C . VAL A 1 185 ? -11.819 2.011 2.163 1.00 97.00 185 VAL A C 1
ATOM 1419 O O . VAL A 1 185 ? -11.281 1.534 3.157 1.00 97.00 185 VAL A O 1
ATOM 1422 N N . MET A 1 186 ? -12.258 1.246 1.162 1.00 96.38 186 MET A N 1
ATOM 1423 C CA . MET A 1 186 ? -12.145 -0.215 1.175 1.00 96.38 186 MET A CA 1
ATOM 1424 C C . MET A 1 186 ? -10.680 -0.676 1.248 1.00 96.38 186 MET A C 1
ATOM 1426 O O . MET A 1 186 ? -10.350 -1.604 1.982 1.00 96.38 186 MET A O 1
ATOM 1430 N N . SER A 1 187 ? -9.779 -0.008 0.522 1.00 97.00 187 SER A N 1
ATOM 1431 C CA . SER A 1 187 ? -8.343 -0.308 0.570 1.00 97.00 187 SER A CA 1
ATOM 1432 C C . SER A 1 187 ? -7.735 -0.014 1.945 1.00 97.00 187 SER A C 1
ATOM 1434 O O . SER A 1 187 ? -6.915 -0.796 2.425 1.00 97.00 187 SER A O 1
ATOM 1436 N N . ILE A 1 188 ? -8.161 1.076 2.592 1.00 98.25 188 ILE A N 1
ATOM 1437 C CA . ILE A 1 188 ? -7.748 1.433 3.954 1.00 98.25 188 ILE A CA 1
ATOM 1438 C C . ILE A 1 188 ? -8.298 0.428 4.972 1.00 98.25 188 ILE A C 1
ATOM 1440 O O . ILE A 1 188 ? -7.535 -0.071 5.796 1.00 98.25 188 ILE A O 1
ATOM 1444 N N . ALA A 1 189 ? -9.585 0.082 4.893 1.00 97.56 189 ALA A N 1
ATOM 1445 C CA . ALA A 1 189 ? -10.212 -0.894 5.780 1.00 97.56 189 ALA A CA 1
ATOM 1446 C C . ALA A 1 189 ? -9.519 -2.263 5.690 1.00 97.56 189 ALA A C 1
ATOM 1448 O O . ALA A 1 189 ? -9.213 -2.856 6.723 1.00 97.56 189 ALA A O 1
ATOM 1449 N N . ASN A 1 190 ? -9.175 -2.719 4.478 1.00 96.88 190 ASN A N 1
ATOM 1450 C CA . ASN A 1 190 ? -8.426 -3.962 4.291 1.00 96.88 190 ASN A CA 1
ATOM 1451 C C . ASN A 1 190 ? -7.015 -3.900 4.894 1.00 96.88 190 ASN A C 1
ATOM 1453 O O . ASN A 1 190 ? -6.532 -4.875 5.467 1.00 96.88 190 ASN A O 1
ATOM 1457 N N . ALA A 1 191 ? -6.334 -2.761 4.756 1.00 97.88 191 ALA A N 1
ATOM 1458 C CA . ALA A 1 191 ? -5.008 -2.572 5.328 1.00 97.88 191 ALA A CA 1
ATOM 1459 C C . ALA A 1 191 ? -5.048 -2.570 6.863 1.00 97.88 191 ALA A C 1
ATOM 1461 O O . ALA A 1 191 ? -4.247 -3.255 7.494 1.00 97.88 191 ALA A O 1
ATOM 1462 N N . ILE A 1 192 ? -6.025 -1.879 7.453 1.00 97.56 192 ILE A N 1
ATOM 1463 C CA . ILE A 1 192 ? -6.271 -1.851 8.900 1.00 97.56 192 ILE A CA 1
ATOM 1464 C C . ILE A 1 192 ? -6.595 -3.246 9.434 1.00 97.56 192 ILE A C 1
ATOM 1466 O O . ILE A 1 192 ? -6.068 -3.623 10.476 1.00 97.56 192 ILE A O 1
ATOM 1470 N N . ASN A 1 193 ? -7.402 -4.027 8.707 1.00 96.50 193 ASN A N 1
ATOM 1471 C CA . ASN A 1 193 ? -7.699 -5.420 9.045 1.00 96.50 193 ASN A CA 1
ATOM 1472 C C . ASN A 1 193 ? -6.409 -6.235 9.224 1.00 96.50 193 ASN A C 1
ATOM 1474 O O . ASN A 1 193 ? -6.209 -6.882 10.246 1.00 96.50 193 ASN A O 1
ATOM 1478 N N . ARG A 1 194 ? -5.486 -6.130 8.259 1.00 96.25 194 ARG A N 1
ATOM 1479 C CA . ARG A 1 194 ? -4.193 -6.835 8.285 1.00 96.25 194 ARG A CA 1
ATOM 1480 C C . ARG A 1 194 ? -3.262 -6.357 9.395 1.00 96.25 194 ARG A C 1
ATOM 1482 O O . ARG A 1 194 ? -2.455 -7.143 9.881 1.00 96.25 194 ARG A O 1
ATOM 1489 N N . LEU A 1 195 ? -3.316 -5.071 9.730 1.00 96.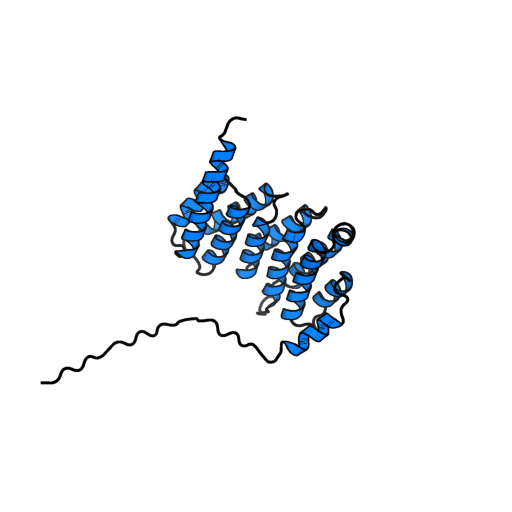44 195 LEU A N 1
ATOM 1490 C CA . LEU A 1 195 ? -2.492 -4.465 10.775 1.00 96.44 195 LEU A CA 1
ATOM 1491 C C . LEU A 1 195 ? -3.134 -4.570 12.163 1.00 96.44 195 LEU A C 1
ATOM 1493 O O . LEU A 1 195 ? -2.529 -4.099 13.114 1.00 96.44 195 LEU A O 1
ATOM 1497 N N . GLU A 1 196 ? -4.343 -5.121 12.298 1.00 95.88 196 GLU A N 1
ATOM 1498 C CA . GLU A 1 196 ? -5.068 -5.256 13.572 1.00 95.88 196 GLU A CA 1
ATOM 1499 C C . GLU A 1 196 ? -5.088 -3.955 14.414 1.00 95.88 196 GLU A C 1
ATOM 1501 O O . GLU A 1 196 ? -4.937 -3.979 15.634 1.00 95.88 196 GLU A O 1
ATOM 1506 N N . SER A 1 197 ? -5.235 -2.790 13.768 1.00 94.19 197 SER A N 1
ATOM 1507 C CA . SER A 1 197 ? -5.160 -1.481 14.440 1.00 94.19 197 SER A CA 1
ATOM 1508 C C . SER A 1 197 ? -6.424 -1.174 15.242 1.00 94.19 197 SER A C 1
ATOM 1510 O O . SER A 1 197 ? -7.420 -0.710 14.688 1.00 94.19 197 SER A O 1
ATOM 1512 N N . ILE A 1 198 ? -6.385 -1.402 16.555 1.00 93.62 198 ILE A N 1
ATOM 1513 C CA . ILE A 1 198 ? -7.533 -1.177 17.449 1.00 93.62 198 ILE A CA 1
ATOM 1514 C C . ILE A 1 198 ? -8.020 0.282 17.466 1.00 93.62 198 ILE A C 1
ATOM 1516 O O . ILE A 1 198 ? -9.217 0.525 17.611 1.00 93.62 198 ILE A O 1
ATOM 1520 N N . ASP A 1 199 ? -7.129 1.247 17.217 1.00 94.06 199 ASP A N 1
ATOM 1521 C CA . ASP A 1 199 ? -7.460 2.677 17.127 1.00 94.06 199 ASP A CA 1
ATOM 1522 C C . ASP A 1 199 ? -8.429 2.987 15.971 1.00 94.06 199 ASP A C 1
ATOM 1524 O O . ASP A 1 199 ? -9.113 4.011 15.966 1.00 94.06 199 ASP A O 1
ATOM 1528 N N . ALA A 1 200 ? -8.539 2.078 14.999 1.00 95.94 200 ALA A N 1
ATOM 1529 C CA . ALA A 1 200 ? -9.466 2.197 13.886 1.00 95.94 200 ALA A CA 1
ATOM 1530 C C . ALA A 1 200 ? -10.916 1.825 14.227 1.00 95.94 200 ALA A C 1
ATOM 1532 O O . ALA A 1 200 ? -11.781 2.009 13.371 1.00 95.94 200 ALA A O 1
ATOM 1533 N N . TYR A 1 201 ? -11.212 1.321 15.432 1.00 96.44 201 TYR A N 1
ATOM 1534 C CA . TYR A 1 201 ? -12.549 0.825 15.777 1.00 96.44 201 TYR A CA 1
ATOM 1535 C C . TYR A 1 201 ? -13.645 1.883 15.562 1.00 96.44 201 TYR A C 1
ATOM 1537 O O . TYR A 1 201 ? -14.617 1.640 14.847 1.00 96.44 201 TYR A O 1
ATOM 1545 N N . LEU A 1 202 ? -13.462 3.095 16.102 1.00 96.00 202 LEU A N 1
ATOM 1546 C CA . LEU A 1 202 ? -14.427 4.189 15.929 1.00 96.00 202 LEU A CA 1
ATOM 1547 C C . LEU A 1 202 ? -14.537 4.660 14.463 1.00 96.00 202 LEU A C 1
ATOM 1549 O O . LEU A 1 202 ? -15.658 4.731 13.955 1.00 96.00 202 LEU A O 1
ATOM 1553 N N . PRO A 1 203 ? -13.430 4.921 13.733 1.00 96.56 203 PRO A N 1
ATOM 1554 C CA . PRO A 1 203 ? -13.499 5.194 12.298 1.00 96.56 203 PRO A CA 1
ATOM 1555 C C . PRO A 1 203 ? -14.234 4.123 11.480 1.00 96.56 203 PRO A C 1
ATOM 1557 O O . PRO A 1 203 ? -14.963 4.475 10.555 1.00 96.56 203 PRO A O 1
ATOM 1560 N N . MET A 1 204 ? -14.080 2.834 11.806 1.00 97.62 204 MET A N 1
ATOM 1561 C CA . MET A 1 204 ? -14.789 1.758 11.104 1.00 97.62 204 MET A CA 1
ATOM 1562 C C . MET A 1 204 ? -16.301 1.797 11.359 1.00 97.62 204 MET A C 1
ATOM 1564 O O . MET A 1 204 ? -17.068 1.640 10.411 1.00 97.62 204 MET A O 1
ATOM 1568 N N . LEU A 1 205 ? -16.745 2.083 12.589 1.00 96.88 205 LEU A N 1
ATOM 1569 C CA . LEU A 1 205 ? -18.170 2.293 12.883 1.00 96.88 205 LEU A CA 1
ATOM 1570 C C . LEU A 1 205 ? -18.745 3.473 12.089 1.00 96.88 205 LEU A C 1
ATOM 1572 O O . LEU A 1 205 ? -19.816 3.356 11.498 1.00 96.88 205 LEU A O 1
ATOM 1576 N N . HIS A 1 206 ? -18.001 4.577 11.977 1.00 96.12 206 HIS A N 1
ATOM 1577 C CA . HIS A 1 206 ? -18.433 5.723 11.173 1.00 96.12 206 HIS A CA 1
ATOM 1578 C C . HIS A 1 206 ? -18.624 5.372 9.688 1.00 96.12 206 HIS A C 1
ATOM 1580 O O . HIS A 1 206 ? -19.496 5.945 9.036 1.00 96.12 206 HIS A O 1
ATOM 1586 N N . ILE A 1 207 ? -17.857 4.423 9.132 1.00 96.12 207 ILE A N 1
ATOM 1587 C CA . ILE A 1 207 ? -18.091 3.934 7.762 1.00 96.12 207 ILE A CA 1
ATOM 1588 C C . ILE A 1 207 ? -19.474 3.269 7.659 1.00 96.12 207 ILE A C 1
ATOM 1590 O O . ILE A 1 207 ? -20.172 3.485 6.664 1.00 96.12 207 ILE A O 1
ATOM 1594 N N . LEU A 1 208 ? -19.902 2.504 8.668 1.00 95.81 208 LEU A N 1
ATOM 1595 C CA . LEU A 1 208 ? -21.207 1.828 8.665 1.00 95.81 208 LEU A CA 1
ATOM 1596 C C . LEU A 1 208 ? -22.373 2.820 8.675 1.00 95.81 208 LEU A C 1
ATOM 1598 O O . LEU A 1 208 ? -23.343 2.632 7.933 1.00 95.81 208 LEU A O 1
ATOM 1602 N N . ASP A 1 209 ? -22.232 3.911 9.423 1.00 93.56 209 ASP A N 1
ATOM 1603 C CA . ASP A 1 209 ? -23.245 4.968 9.535 1.00 93.56 209 ASP A CA 1
ATOM 1604 C C . ASP A 1 209 ? -23.239 5.953 8.350 1.00 93.56 209 ASP A C 1
ATOM 1606 O O . ASP A 1 209 ? -24.149 6.766 8.192 1.00 93.56 209 ASP A O 1
ATOM 1610 N N . SER A 1 210 ? -22.232 5.878 7.478 1.00 91.75 210 SER A N 1
ATOM 1611 C CA . SER A 1 210 ? -22.057 6.803 6.352 1.00 91.75 210 SER A CA 1
ATOM 1612 C C . SER A 1 210 ? -22.900 6.467 5.108 1.00 91.75 210 SER A C 1
ATOM 1614 O O . SER A 1 210 ? -23.569 5.433 5.018 1.00 91.75 210 SER A O 1
ATOM 1616 N N . GLY A 1 211 ? -22.803 7.319 4.081 1.00 90.88 211 GLY A N 1
ATOM 1617 C CA . GLY A 1 211 ? -23.378 7.094 2.750 1.00 90.88 211 GLY A CA 1
ATOM 1618 C C . GLY A 1 211 ? -22.578 6.163 1.825 1.00 90.88 211 GLY A C 1
ATOM 1619 O O . GLY A 1 211 ? -22.926 6.064 0.649 1.00 90.88 211 GLY A O 1
ATOM 1620 N N . TYR A 1 212 ? -21.508 5.503 2.293 1.00 93.12 212 TYR A N 1
ATOM 1621 C CA . TYR A 1 212 ? -20.715 4.614 1.434 1.00 93.12 212 TYR A CA 1
ATOM 1622 C C . TYR A 1 212 ? -21.518 3.395 0.926 1.00 93.12 212 TYR A C 1
ATOM 1624 O O . TYR A 1 212 ? -22.443 2.930 1.599 1.00 93.12 212 TYR A O 1
ATOM 1632 N N . PRO A 1 213 ? -21.159 2.827 -0.244 1.00 92.50 213 PRO A N 1
ATOM 1633 C CA . PRO A 1 213 ? -21.811 1.634 -0.780 1.00 92.50 213 PRO A CA 1
ATOM 1634 C C . PRO A 1 213 ? -21.741 0.423 0.160 1.00 92.50 213 PRO A C 1
ATOM 1636 O O . PRO A 1 213 ? -20.781 0.257 0.912 1.00 92.50 213 PRO A O 1
ATOM 1639 N N . LEU A 1 214 ? -22.708 -0.494 0.031 1.00 94.00 214 LEU A N 1
ATOM 1640 C CA . LEU A 1 214 ? -22.822 -1.686 0.883 1.00 94.00 214 LEU A CA 1
ATOM 1641 C C . LEU A 1 214 ? -21.530 -2.518 0.960 1.00 94.00 214 LEU A C 1
ATOM 1643 O O . LEU A 1 214 ? -21.159 -2.953 2.042 1.00 94.00 214 LEU A O 1
ATOM 1647 N N . HIS A 1 215 ? -20.816 -2.712 -0.152 1.00 94.25 215 HIS A N 1
ATOM 1648 C CA . HIS A 1 215 ? -19.578 -3.502 -0.158 1.00 94.25 215 HIS A CA 1
ATOM 1649 C C . HIS A 1 215 ? -18.450 -2.865 0.675 1.00 94.25 215 HIS A C 1
ATOM 1651 O O . HIS A 1 215 ? -17.628 -3.582 1.237 1.00 94.25 215 HIS A O 1
ATOM 1657 N N . VAL A 1 216 ? -18.420 -1.530 0.788 1.00 95.81 216 VAL A N 1
ATOM 1658 C CA . VAL A 1 216 ? -17.465 -0.814 1.650 1.00 95.81 216 VAL A CA 1
ATOM 1659 C C . VAL A 1 216 ? -17.836 -1.023 3.117 1.00 95.81 216 VAL A C 1
ATOM 1661 O O . VAL A 1 216 ? -16.963 -1.298 3.936 1.00 95.81 216 VAL A O 1
ATOM 1664 N N . LYS A 1 217 ? -19.135 -0.961 3.437 1.00 96.38 217 LYS A N 1
ATOM 1665 C CA . LYS A 1 217 ? -19.643 -1.237 4.788 1.00 96.38 217 LYS A CA 1
ATOM 1666 C C . LYS A 1 217 ? -19.350 -2.675 5.220 1.00 96.38 217 LYS A C 1
ATOM 1668 O O . LYS A 1 217 ? -18.838 -2.876 6.308 1.00 96.38 217 LYS A O 1
ATOM 1673 N N . GLN A 1 218 ? -19.555 -3.652 4.337 1.00 97.38 218 GLN A N 1
ATOM 1674 C CA . GLN A 1 218 ? -19.225 -5.059 4.597 1.00 97.38 218 GLN A CA 1
ATOM 1675 C C . GLN A 1 218 ? -17.731 -5.285 4.874 1.00 97.38 218 GLN A C 1
ATOM 1677 O O . GLN A 1 218 ? -17.374 -6.134 5.690 1.00 97.38 218 GLN A O 1
ATOM 1682 N N . GLU A 1 219 ? -16.838 -4.547 4.204 1.00 97.19 219 GLU A N 1
ATOM 1683 C CA . GLU A 1 219 ? -15.406 -4.607 4.521 1.00 97.19 219 GLU A CA 1
ATOM 1684 C C . GLU A 1 219 ? -15.116 -3.992 5.897 1.00 97.19 219 GLU A C 1
ATOM 1686 O O . GLU A 1 219 ? -14.336 -4.560 6.656 1.00 97.19 219 GLU A O 1
ATOM 1691 N N . ALA A 1 220 ? -15.766 -2.880 6.251 1.00 97.50 220 ALA A N 1
ATOM 1692 C CA . ALA A 1 220 ? -15.633 -2.280 7.578 1.00 97.50 220 ALA A CA 1
ATOM 1693 C C . ALA A 1 220 ? -16.162 -3.201 8.694 1.00 97.50 220 ALA A C 1
ATOM 1695 O O . ALA A 1 220 ? -15.486 -3.344 9.709 1.00 97.50 220 ALA A O 1
ATOM 1696 N N . GLU A 1 221 ? -17.294 -3.886 8.490 1.00 97.62 221 GLU A N 1
ATOM 1697 C CA . GLU A 1 221 ? -17.818 -4.914 9.409 1.00 97.62 221 GLU A CA 1
ATOM 1698 C C . GLU A 1 221 ? -16.801 -6.042 9.618 1.00 97.62 221 GLU A C 1
ATOM 1700 O O . GLU A 1 221 ? -16.429 -6.345 10.750 1.00 97.62 221 GLU A O 1
ATOM 1705 N N . ARG A 1 222 ? -16.258 -6.600 8.527 1.00 97.44 222 ARG A N 1
ATOM 1706 C CA . ARG A 1 222 ? -15.207 -7.629 8.600 1.00 97.44 222 ARG A CA 1
ATOM 1707 C C . ARG A 1 222 ? -13.979 -7.136 9.368 1.00 97.44 222 ARG A C 1
ATOM 1709 O O . ARG A 1 222 ? -13.341 -7.910 10.080 1.00 97.44 222 ARG A O 1
ATOM 1716 N N . THR A 1 223 ? -13.599 -5.876 9.183 1.00 97.62 223 THR A N 1
ATOM 1717 C CA . THR A 1 223 ? -12.486 -5.274 9.919 1.00 97.62 223 THR A CA 1
ATOM 1718 C C . THR A 1 223 ? -12.811 -5.136 11.400 1.00 97.62 223 THR A C 1
ATOM 1720 O O . THR A 1 223 ? -11.979 -5.525 12.214 1.00 97.62 223 THR A O 1
ATOM 1723 N N . LEU A 1 224 ? -14.009 -4.676 11.765 1.00 97.88 224 LEU A N 1
ATOM 1724 C CA . LEU A 1 224 ? -14.451 -4.584 13.160 1.00 97.88 224 LEU A CA 1
ATOM 1725 C C . LEU A 1 224 ? -14.374 -5.936 13.874 1.00 97.88 224 LEU A C 1
ATOM 1727 O O . LEU A 1 224 ? -13.793 -5.993 14.955 1.00 97.88 224 LEU A O 1
ATOM 1731 N N . ASP A 1 225 ? -14.839 -7.021 13.248 1.00 96.88 225 ASP A N 1
ATOM 1732 C CA . ASP A 1 225 ? -14.751 -8.374 13.820 1.00 96.88 225 ASP A CA 1
ATOM 1733 C C . ASP A 1 225 ? -13.304 -8.751 14.193 1.00 96.88 225 ASP A C 1
ATOM 1735 O O . ASP A 1 225 ? -13.031 -9.295 15.268 1.00 96.88 225 ASP A O 1
ATOM 1739 N N . VAL A 1 226 ? -12.345 -8.432 13.316 1.00 96.62 226 VAL A N 1
ATOM 1740 C CA . VAL A 1 226 ? -10.914 -8.683 13.557 1.00 96.62 226 VAL A CA 1
ATOM 1741 C C . VAL A 1 226 ? -10.384 -7.810 14.696 1.00 96.62 226 VAL A C 1
ATOM 1743 O O . VAL A 1 226 ? -9.654 -8.305 15.563 1.00 96.62 226 VAL A O 1
ATOM 1746 N N . LEU A 1 227 ? -10.774 -6.533 14.735 1.00 95.88 227 LEU A N 1
ATOM 1747 C CA . LEU A 1 227 ? -10.363 -5.603 15.786 1.00 95.88 227 LEU A CA 1
ATOM 1748 C C . LEU A 1 227 ? -10.922 -6.002 17.156 1.00 95.88 227 LEU A C 1
ATOM 1750 O O . LEU A 1 227 ? -10.189 -5.949 18.140 1.00 95.88 227 LEU A O 1
ATOM 1754 N N . GLU A 1 228 ? -12.161 -6.490 17.241 1.00 95.19 228 GLU A N 1
ATOM 1755 C CA . GLU A 1 228 ? -12.723 -7.001 18.498 1.00 95.19 228 GLU A CA 1
ATOM 1756 C C . GLU A 1 228 ? -11.912 -8.179 19.048 1.00 95.19 228 GLU A C 1
ATOM 1758 O O . GLU A 1 228 ? -11.649 -8.267 20.253 1.00 95.19 228 GLU A O 1
ATOM 1763 N N . ILE A 1 229 ? -11.472 -9.082 18.169 1.00 95.00 229 ILE A N 1
ATOM 1764 C CA . ILE A 1 229 ? -10.598 -10.197 18.547 1.00 95.00 229 ILE A CA 1
ATOM 1765 C C . ILE A 1 229 ? -9.228 -9.676 19.007 1.00 95.00 229 ILE A C 1
ATOM 1767 O O . ILE A 1 229 ? -8.668 -10.211 19.968 1.00 95.00 229 ILE A O 1
ATOM 1771 N N . ALA A 1 230 ? -8.671 -8.654 18.351 1.00 92.88 230 ALA A N 1
ATOM 1772 C CA . ALA A 1 230 ? -7.416 -8.015 18.760 1.00 92.88 230 ALA A CA 1
ATOM 1773 C C . ALA A 1 230 ? -7.529 -7.352 20.147 1.00 92.88 230 ALA A C 1
ATOM 1775 O O . ALA A 1 230 ? -6.751 -7.673 21.045 1.00 92.88 230 ALA A O 1
ATOM 1776 N N . MET A 1 231 ? -8.570 -6.551 20.389 1.00 93.25 231 MET A N 1
ATOM 1777 C CA . MET A 1 231 ? -8.822 -5.896 21.681 1.00 93.25 231 MET A CA 1
ATOM 1778 C C . MET A 1 231 ? -8.977 -6.900 22.832 1.00 93.25 231 MET A C 1
ATOM 1780 O O . MET A 1 231 ? -8.441 -6.709 23.928 1.00 93.25 231 MET A O 1
ATOM 1784 N N . ARG A 1 232 ? -9.680 -8.018 22.594 1.00 92.31 232 ARG A N 1
ATOM 1785 C CA . ARG A 1 232 ? -9.818 -9.096 23.590 1.00 92.31 232 ARG A CA 1
ATOM 1786 C C . ARG A 1 232 ? -8.486 -9.769 23.914 1.00 92.31 232 ARG A C 1
ATOM 1788 O O . ARG A 1 232 ? -8.328 -10.244 25.037 1.00 92.31 232 ARG A O 1
ATOM 1795 N N . ARG A 1 233 ? -7.552 -9.853 22.958 1.00 91.69 233 ARG A N 1
ATOM 1796 C CA . ARG A 1 233 ? -6.202 -10.397 23.190 1.00 91.69 233 ARG A CA 1
ATOM 1797 C C . ARG A 1 233 ? -5.380 -9.468 24.081 1.00 91.69 233 ARG A C 1
ATOM 1799 O O . ARG A 1 233 ? -4.730 -9.963 24.995 1.00 91.69 233 ARG A O 1
ATOM 1806 N N . GLU A 1 234 ? -5.457 -8.157 23.865 1.00 85.31 234 GLU A N 1
ATOM 1807 C CA . GLU A 1 234 ? -4.742 -7.165 24.683 1.00 85.31 234 GLU A CA 1
ATOM 1808 C C . GLU A 1 234 ? -5.290 -7.042 26.111 1.00 85.31 234 GLU A C 1
ATOM 1810 O O . GLU A 1 234 ? -4.535 -6.805 27.049 1.00 85.31 234 GLU A O 1
ATOM 1815 N N . SER A 1 235 ? -6.594 -7.264 26.293 1.00 81.31 235 SER A N 1
ATOM 1816 C CA . SER A 1 235 ? -7.268 -7.128 27.593 1.00 81.31 235 SER A CA 1
ATOM 1817 C C . SER A 1 235 ? -7.039 -8.306 28.555 1.00 81.31 235 SER A C 1
ATOM 1819 O O . SER A 1 235 ? -7.504 -8.265 29.695 1.00 81.31 235 SER A O 1
ATOM 1821 N N . ARG A 1 236 ? -6.372 -9.389 28.126 1.00 74.50 236 ARG A N 1
ATOM 1822 C CA . ARG A 1 236 ? -6.101 -10.547 28.994 1.00 74.50 236 ARG A CA 1
ATOM 1823 C C . ARG A 1 236 ? -4.859 -10.281 29.857 1.00 74.50 236 ARG A C 1
ATOM 1825 O O . ARG A 1 236 ? -3.799 -10.015 29.291 1.00 74.50 236 ARG A O 1
ATOM 1832 N N . PRO A 1 237 ? -4.949 -10.384 31.198 1.00 58.56 237 PRO A N 1
ATOM 1833 C CA . PRO A 1 237 ? -3.773 -10.271 32.055 1.00 58.56 237 PRO A CA 1
ATOM 1834 C C . PRO A 1 237 ? -2.777 -11.393 31.723 1.00 58.56 237 PRO A C 1
ATOM 1836 O O . PRO A 1 237 ? -3.186 -12.539 31.517 1.00 58.56 237 PRO A O 1
ATOM 1839 N N . LYS A 1 238 ? -1.492 -11.032 31.623 1.00 58.62 238 LYS A N 1
ATOM 1840 C CA . LYS A 1 238 ? -0.378 -11.984 31.496 1.00 58.62 238 LYS A CA 1
ATOM 1841 C C . LYS A 1 238 ? -0.135 -12.721 32.804 1.00 58.62 238 LYS A C 1
ATOM 1843 O O . LYS A 1 238 ? -0.261 -12.068 33.864 1.00 58.62 238 LYS A O 1
#

Foldseek 3Di:
DDDDDDDDDDPDPPPDDDPPDDDCPVPLVVVVVPDPLLPLVVLLVQLVDPVHADVSNLVSLLSLLVNLLPPVVCVAVCVVVSLVSLLVLLVVLADDPPDPGPSLSSLLSSLLSLLSCLVYPCNVVSLVSLLVQLVPHPDLSNVLSSLLSLLSNQNCLVVSLVSLVVVLVVQLPDPDHDPSVLSNLLSSLNSCLSSLDLVCLVSLVSQCVDPHDPVSNVSSVSSNVSNVVVVVVVPDDD

Radius of gyration: 21.67 Å; chains: 1; bounding box: 85×34×62 Å

Sequence (238 aa):
MRKSATVLFSVIYSFSAGWAQSSNEKSYDGIFAVIDHRNVEQLGKLLEDKSIITPIKVKAVEKVGSIYRSNPQLAESKSDQMIGILEKAIQENQPQDGIANESHLIRASACLNLSSFDKSRGASKAINTVIKTFESDKNVEVISACGKSLGFFQQNQKTANDALLKKLEGLLKKEILENTDGGIVMSIANAINRLESIDAYLPMLHILDSGYPLHVKQEAERTLDVLEIAMRRESRPK